Protein AF-G5SEX6-F1 (afdb_monomer_lite)

Structure (mmCIF, N/CA/C/O backbone):
data_AF-G5SEX6-F1
#
_entry.id   AF-G5SEX6-F1
#
loop_
_atom_site.group_PDB
_atom_site.id
_atom_site.type_symbol
_atom_site.label_atom_id
_atom_site.label_alt_id
_atom_site.label_comp_id
_atom_site.label_asym_id
_atom_site.label_entity_id
_atom_site.label_seq_id
_atom_site.pdbx_PDB_ins_code
_atom_site.Cartn_x
_atom_site.Cartn_y
_atom_site.Cartn_z
_atom_site.occupancy
_atom_site.B_iso_or_equiv
_atom_site.auth_seq_id
_atom_site.auth_comp_id
_atom_site.auth_asym_id
_atom_site.auth_atom_id
_atom_site.pdbx_PDB_model_num
ATOM 1 N N . GLY A 1 1 ? 17.301 5.492 19.923 1.00 91.06 1 GLY A N 1
ATOM 2 C CA . GLY A 1 1 ? 16.864 6.531 20.879 1.00 91.06 1 GLY A CA 1
ATOM 3 C C . GLY A 1 1 ? 15.416 6.920 20.646 1.00 91.06 1 GLY A C 1
ATOM 4 O O . GLY A 1 1 ? 14.625 6.846 21.577 1.00 91.06 1 GLY A O 1
ATOM 5 N N . ALA A 1 2 ? 15.060 7.299 19.414 1.00 97.81 2 ALA A N 1
ATOM 6 C CA . ALA A 1 2 ? 13.663 7.407 18.988 1.00 97.81 2 ALA A CA 1
ATOM 7 C C . ALA A 1 2 ? 12.936 6.041 19.069 1.00 97.81 2 ALA A C 1
ATOM 9 O O . ALA A 1 2 ? 13.610 5.009 18.977 1.00 97.81 2 ALA A O 1
ATOM 10 N N . PRO A 1 3 ? 11.601 6.012 19.257 1.00 97.50 3 PRO A N 1
ATOM 11 C CA . PRO A 1 3 ? 10.839 4.767 19.327 1.00 97.50 3 PRO A CA 1
ATOM 12 C C . PRO A 1 3 ? 10.738 4.105 17.945 1.00 97.50 3 PRO A C 1
ATOM 14 O O . PRO A 1 3 ? 10.117 4.656 17.040 1.00 97.50 3 PRO A O 1
ATOM 17 N N . GLY A 1 4 ? 11.326 2.917 17.794 1.00 97.94 4 GLY A N 1
ATOM 18 C CA . GLY A 1 4 ? 11.230 2.122 16.567 1.00 97.94 4 GLY A CA 1
ATOM 19 C C . GLY A 1 4 ? 9.937 1.305 16.499 1.00 97.94 4 GLY A C 1
ATOM 20 O O . GLY A 1 4 ? 9.547 0.681 17.489 1.00 97.94 4 GLY A O 1
ATOM 21 N N . GLY A 1 5 ? 9.285 1.312 15.334 1.00 98.19 5 GLY A N 1
ATOM 22 C CA . GLY A 1 5 ? 8.128 0.475 14.999 1.00 98.19 5 GLY A CA 1
ATOM 23 C C . GLY A 1 5 ? 8.468 -0.454 13.836 1.00 98.19 5 GLY A C 1
ATOM 24 O O . GLY A 1 5 ? 9.093 -1.490 14.041 1.00 98.19 5 GLY A O 1
ATOM 25 N N . LEU A 1 6 ? 8.090 -0.059 12.621 1.00 98.69 6 LEU A N 1
ATOM 26 C CA . LEU A 1 6 ? 8.587 -0.675 11.389 1.00 98.69 6 LEU A CA 1
ATOM 27 C C . LEU A 1 6 ? 9.716 0.175 10.799 1.00 98.69 6 LEU A C 1
ATOM 29 O O . LEU A 1 6 ? 9.710 1.396 10.963 1.00 98.69 6 LEU A O 1
ATOM 33 N N . ILE A 1 7 ? 10.667 -0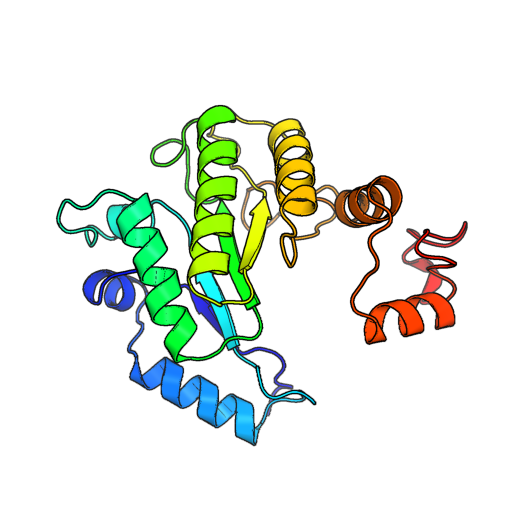.456 10.112 1.00 98.81 7 ILE A N 1
ATOM 34 C CA . ILE A 1 7 ? 11.722 0.236 9.361 1.00 98.81 7 ILE A CA 1
ATOM 35 C C . ILE A 1 7 ? 11.394 0.132 7.875 1.00 98.81 7 ILE A C 1
ATOM 37 O O . ILE A 1 7 ? 11.226 -0.967 7.344 1.00 98.81 7 ILE A O 1
ATOM 41 N N . PHE A 1 8 ? 11.262 1.291 7.236 1.00 98.88 8 PHE A N 1
ATOM 42 C CA . PHE A 1 8 ? 10.788 1.426 5.866 1.00 98.88 8 PHE A CA 1
ATOM 43 C C . PHE A 1 8 ? 11.932 1.540 4.855 1.00 98.88 8 PHE A C 1
ATOM 45 O O . PHE A 1 8 ? 12.944 2.177 5.156 1.00 98.88 8 PHE A O 1
ATOM 52 N N . GLN A 1 9 ? 11.731 1.005 3.646 1.00 98.81 9 GLN A N 1
ATOM 53 C CA . GLN A 1 9 ? 12.507 1.398 2.470 1.00 98.81 9 GLN A CA 1
ATOM 54 C C . GLN A 1 9 ? 11.748 1.188 1.143 1.00 98.81 9 GLN A C 1
ATOM 56 O O . GLN A 1 9 ? 11.112 0.155 0.940 1.00 98.81 9 GLN A O 1
ATOM 61 N N . SER A 1 10 ? 11.884 2.110 0.189 1.00 98.75 10 SER A N 1
ATOM 62 C CA . SER A 1 10 ? 11.498 1.867 -1.208 1.00 98.75 10 SER A CA 1
ATOM 63 C C . SER A 1 10 ? 12.525 0.960 -1.888 1.00 98.75 10 SER A C 1
ATOM 65 O O . SER A 1 10 ? 13.730 1.204 -1.800 1.00 98.75 10 SER A O 1
ATOM 67 N N . ILE A 1 11 ? 12.077 -0.080 -2.592 1.00 98.88 11 ILE A N 1
ATOM 68 C CA . ILE A 1 11 ? 12.975 -1.034 -3.265 1.00 98.88 11 ILE A CA 1
ATOM 69 C C . ILE A 1 11 ? 12.766 -1.045 -4.781 1.00 98.88 11 ILE A C 1
ATOM 71 O O . ILE A 1 11 ? 11.725 -0.638 -5.292 1.00 98.88 11 ILE A O 1
ATOM 75 N N . CYS A 1 12 ? 13.784 -1.501 -5.512 1.00 98.88 12 CYS A N 1
ATOM 76 C CA . CYS A 1 12 ? 13.747 -1.604 -6.966 1.00 98.88 12 CYS A CA 1
ATOM 77 C C . CYS A 1 12 ? 14.334 -2.941 -7.444 1.00 98.88 12 CYS A C 1
ATOM 79 O O . CYS A 1 12 ? 15.293 -3.463 -6.872 1.00 98.88 12 CYS A O 1
ATOM 81 N N . GLY A 1 13 ? 13.775 -3.489 -8.528 1.00 98.56 13 GLY A N 1
ATOM 82 C CA . GLY A 1 13 ? 14.025 -4.859 -8.977 1.00 98.56 13 GLY A CA 1
ATOM 83 C C . GLY A 1 13 ? 15.410 -5.092 -9.588 1.00 98.56 13 GLY A C 1
ATOM 84 O O . GLY A 1 13 ? 15.674 -6.171 -10.117 1.00 98.56 13 GLY A O 1
ATOM 85 N N . SER A 1 14 ? 16.314 -4.114 -9.574 1.00 98.81 14 SER A N 1
ATOM 86 C CA . SER A 1 14 ? 17.692 -4.258 -10.047 1.00 98.81 14 SER A CA 1
ATOM 87 C C . SER A 1 14 ? 18.671 -3.519 -9.144 1.00 98.81 14 SER A C 1
ATOM 89 O O . SER A 1 14 ? 18.333 -2.515 -8.527 1.00 98.81 14 SER A O 1
ATOM 91 N N . GLU A 1 15 ? 19.923 -3.980 -9.114 1.00 98.81 15 GLU A N 1
ATOM 92 C CA . GLU A 1 15 ? 20.983 -3.319 -8.344 1.00 98.81 15 GLU A CA 1
ATOM 93 C C . GLU A 1 15 ? 21.183 -1.861 -8.785 1.00 98.81 15 GLU A C 1
ATOM 95 O O . GLU A 1 15 ? 21.365 -0.981 -7.951 1.00 98.81 15 GLU A O 1
ATOM 100 N N . LYS A 1 16 ? 21.101 -1.580 -10.095 1.00 98.81 16 LYS A N 1
ATOM 101 C CA . LYS A 1 16 ? 21.155 -0.201 -10.599 1.00 98.81 16 LYS A CA 1
ATOM 102 C C . LYS A 1 16 ? 19.993 0.639 -10.051 1.00 98.81 16 LYS A C 1
ATOM 104 O O . LYS A 1 16 ? 20.220 1.782 -9.680 1.00 98.81 16 LYS A O 1
ATOM 109 N N . GLY A 1 17 ? 18.787 0.078 -9.974 1.00 98.75 17 GLY A N 1
ATOM 110 C CA . GLY A 1 17 ? 17.633 0.761 -9.394 1.00 98.75 17 GLY A CA 1
ATOM 111 C C . GLY A 1 17 ? 17.778 1.011 -7.891 1.00 98.75 17 GLY A C 1
ATOM 112 O O . GLY A 1 17 ? 17.459 2.096 -7.427 1.00 98.75 17 GLY A O 1
ATOM 113 N N . LEU A 1 18 ? 18.330 0.057 -7.134 1.00 98.75 18 LEU A N 1
ATOM 114 C CA . LEU A 1 18 ? 18.643 0.266 -5.714 1.00 98.75 18 LEU A CA 1
ATOM 115 C C . LEU A 1 18 ? 19.677 1.385 -5.520 1.00 98.75 18 LEU A C 1
ATOM 117 O O . LEU A 1 18 ? 19.508 2.224 -4.641 1.00 98.75 18 LEU A O 1
ATOM 121 N N . LYS A 1 19 ? 20.704 1.454 -6.378 1.00 98.62 19 LYS A N 1
ATOM 122 C CA . LYS A 1 19 ? 21.699 2.541 -6.354 1.00 98.62 19 LYS A CA 1
ATOM 123 C C . LYS A 1 19 ? 21.089 3.912 -6.636 1.00 98.62 19 LYS A C 1
ATOM 125 O O . LYS A 1 19 ? 21.519 4.876 -6.013 1.00 98.62 19 LYS A O 1
ATOM 130 N N . GLU A 1 20 ? 20.091 3.999 -7.516 1.00 98.44 20 GLU A N 1
ATOM 131 C CA . GLU A 1 20 ? 19.338 5.243 -7.749 1.00 98.44 20 GLU A CA 1
ATOM 132 C C . GLU A 1 20 ? 18.646 5.725 -6.465 1.00 98.44 20 GLU A C 1
ATOM 134 O O . GLU A 1 20 ? 18.643 6.914 -6.164 1.00 98.44 20 GLU A O 1
ATOM 139 N N . PHE A 1 21 ? 18.130 4.795 -5.657 1.00 98.12 21 PHE A N 1
ATOM 140 C CA . PHE A 1 21 ? 17.532 5.089 -4.349 1.00 98.12 21 PHE A CA 1
ATOM 141 C C . PHE A 1 21 ? 18.567 5.252 -3.221 1.00 98.12 21 PHE A C 1
ATOM 143 O O . PHE A 1 21 ? 18.195 5.487 -2.074 1.00 98.12 21 PHE A O 1
ATOM 150 N N . GLY A 1 22 ? 19.866 5.123 -3.516 1.00 98.50 22 GLY A N 1
ATOM 151 C CA . GLY A 1 22 ? 20.930 5.174 -2.512 1.00 98.50 22 GLY A CA 1
ATOM 152 C C . GLY A 1 22 ? 20.936 3.974 -1.560 1.00 98.50 22 GLY A C 1
ATOM 153 O O . GLY A 1 22 ? 21.344 4.115 -0.410 1.00 98.50 22 GLY A O 1
ATOM 154 N N . VAL A 1 23 ? 20.470 2.808 -2.020 1.00 98.69 23 VAL A N 1
ATOM 155 C CA . VAL A 1 23 ? 20.281 1.601 -1.204 1.00 98.69 23 VAL A CA 1
ATOM 156 C C . VAL A 1 23 ? 21.297 0.525 -1.554 1.00 98.69 23 VAL A C 1
ATOM 158 O O . VAL A 1 23 ? 21.447 0.127 -2.710 1.00 98.69 23 VAL A O 1
ATOM 161 N N . GLU A 1 24 ? 21.929 -0.024 -0.522 1.00 98.56 24 GLU A N 1
ATOM 162 C CA . GLU A 1 24 ? 22.700 -1.263 -0.595 1.00 98.56 24 GLU A CA 1
ATOM 163 C C . GLU A 1 24 ? 21.995 -2.362 0.207 1.00 98.56 24 GLU A C 1
ATOM 165 O O . GLU A 1 24 ? 21.361 -2.090 1.225 1.00 98.56 24 GLU A O 1
ATOM 170 N N . LEU A 1 25 ? 22.140 -3.627 -0.202 1.00 98.75 25 LEU A N 1
ATOM 171 C CA . LEU A 1 25 ? 21.533 -4.755 0.523 1.00 98.75 25 LEU A CA 1
ATOM 172 C C . LEU A 1 25 ? 22.016 -4.851 1.978 1.00 98.75 25 LEU A C 1
ATOM 174 O O . LEU A 1 25 ? 21.238 -5.210 2.859 1.00 98.75 25 LEU A O 1
ATOM 178 N N . ALA A 1 26 ? 23.263 -4.448 2.239 1.00 98.75 26 ALA A N 1
ATOM 179 C CA . ALA A 1 26 ? 23.823 -4.388 3.586 1.00 98.75 26 ALA A CA 1
ATOM 180 C C . ALA A 1 26 ? 23.045 -3.433 4.511 1.00 98.75 26 ALA A C 1
ATOM 182 O O . ALA A 1 26 ? 22.928 -3.710 5.701 1.00 98.75 26 ALA A O 1
ATOM 183 N N . MET A 1 27 ? 22.453 -2.357 3.974 1.00 98.81 27 MET A N 1
ATOM 184 C CA . MET A 1 27 ? 21.606 -1.447 4.756 1.00 98.81 27 MET A CA 1
ATOM 185 C C . MET A 1 27 ? 20.306 -2.130 5.195 1.00 98.81 27 MET A C 1
ATOM 187 O O . MET A 1 27 ? 19.793 -1.848 6.273 1.00 98.81 27 MET A O 1
ATOM 191 N N . LEU A 1 28 ? 19.769 -3.044 4.381 1.00 98.81 28 LEU A N 1
ATOM 192 C CA . LEU A 1 28 ? 18.569 -3.812 4.727 1.00 98.81 28 LEU A CA 1
ATOM 193 C C . LEU A 1 28 ? 18.881 -4.904 5.761 1.00 98.81 28 LEU A C 1
ATOM 195 O O . LEU A 1 28 ? 18.079 -5.152 6.663 1.00 98.81 28 LEU A O 1
ATOM 199 N N . ASP A 1 29 ? 20.062 -5.524 5.669 1.00 98.75 29 ASP A N 1
ATOM 200 C CA . ASP A 1 29 ? 20.563 -6.436 6.703 1.00 98.75 29 ASP A CA 1
ATOM 201 C C . ASP A 1 29 ? 20.751 -5.712 8.041 1.00 98.75 29 ASP A C 1
ATOM 203 O O . ASP A 1 29 ? 20.306 -6.206 9.082 1.00 98.75 29 ASP A O 1
ATOM 207 N N . GLU A 1 30 ? 21.352 -4.520 8.006 1.00 98.81 30 GLU A N 1
ATOM 208 C CA . GLU A 1 30 ? 21.498 -3.647 9.168 1.00 98.81 30 GLU A CA 1
ATOM 209 C C . GLU A 1 30 ? 20.134 -3.242 9.731 1.00 98.81 30 GLU A C 1
ATOM 211 O O . GLU A 1 30 ? 19.908 -3.387 10.929 1.00 98.81 30 GLU A O 1
ATOM 216 N N . ALA A 1 31 ? 19.191 -2.817 8.885 1.00 98.75 31 ALA A N 1
ATOM 217 C CA . ALA A 1 31 ? 17.840 -2.456 9.308 1.00 98.75 31 ALA A CA 1
ATOM 218 C C . ALA A 1 31 ? 17.147 -3.604 10.054 1.00 98.75 31 ALA A C 1
ATOM 220 O O . ALA A 1 31 ? 16.525 -3.377 11.091 1.00 98.75 31 ALA A O 1
ATOM 221 N N . ARG A 1 32 ? 17.291 -4.850 9.585 1.00 98.31 32 ARG A N 1
ATOM 222 C CA . ARG A 1 32 ? 16.745 -6.022 10.285 1.00 98.31 32 ARG A CA 1
ATOM 223 C C . ARG A 1 32 ? 17.409 -6.237 11.647 1.00 98.31 32 ARG A C 1
ATOM 225 O O . ARG A 1 32 ? 16.711 -6.524 12.617 1.00 98.31 32 ARG A O 1
ATOM 232 N N . ALA A 1 33 ? 18.731 -6.088 11.734 1.00 98.50 33 ALA A N 1
ATOM 233 C CA . ALA A 1 33 ? 19.465 -6.218 12.994 1.00 98.50 33 ALA A CA 1
ATOM 234 C C . ALA A 1 33 ? 19.071 -5.122 14.000 1.00 98.50 33 ALA A C 1
ATOM 236 O O . ALA A 1 33 ? 18.751 -5.422 15.149 1.00 98.50 33 ALA A O 1
ATOM 237 N N . VAL A 1 34 ? 19.001 -3.868 13.544 1.00 98.56 34 VAL A N 1
ATOM 238 C CA . VAL A 1 34 ? 18.521 -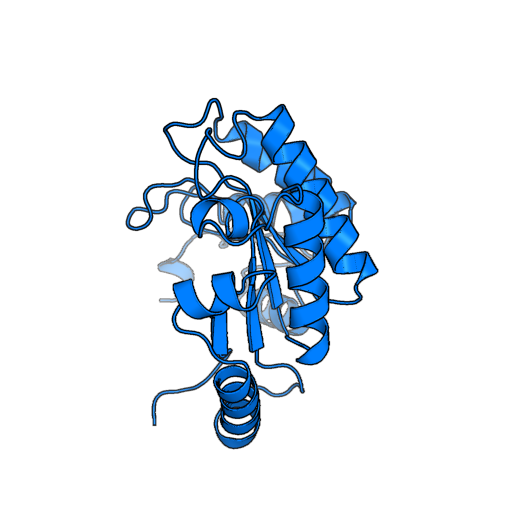2.719 14.327 1.00 98.56 34 VAL A CA 1
ATOM 239 C C . VAL A 1 34 ? 17.085 -2.947 14.787 1.00 98.56 34 VAL A C 1
ATOM 241 O O . VAL A 1 34 ? 16.763 -2.693 15.945 1.00 98.56 34 VAL A O 1
ATOM 244 N N . GLY A 1 35 ? 16.221 -3.458 13.910 1.00 98.31 35 GLY A N 1
ATOM 245 C CA . GLY A 1 35 ? 14.839 -3.766 14.248 1.00 98.31 35 GLY A CA 1
ATOM 246 C C . GLY A 1 35 ? 14.724 -4.800 15.367 1.00 98.31 35 GLY A C 1
ATOM 247 O O . GLY A 1 35 ? 13.979 -4.582 16.320 1.00 98.31 35 GLY A O 1
ATOM 248 N N . ALA A 1 36 ? 15.514 -5.873 15.300 1.00 97.75 36 ALA A N 1
ATOM 249 C CA . ALA A 1 36 ? 15.547 -6.909 16.329 1.00 97.75 36 ALA A CA 1
ATOM 250 C C . ALA A 1 36 ? 16.063 -6.399 17.688 1.00 97.75 36 ALA A C 1
ATOM 252 O O . ALA A 1 36 ? 15.606 -6.862 18.731 1.00 97.75 36 ALA A O 1
ATOM 253 N N . GLU A 1 37 ? 17.005 -5.453 17.693 1.00 98.06 37 GLU A N 1
ATOM 254 C CA . GLU A 1 37 ? 17.580 -4.913 18.930 1.00 98.06 37 GLU A CA 1
ATOM 255 C C . GLU A 1 37 ? 16.729 -3.792 19.548 1.00 98.06 37 GLU A C 1
ATOM 257 O O . GLU A 1 37 ? 16.611 -3.701 20.773 1.00 98.06 37 GLU A O 1
ATOM 262 N N . PHE A 1 38 ? 16.131 -2.928 18.721 1.00 98.25 38 PHE A N 1
ATOM 263 C CA . PHE A 1 38 ? 15.602 -1.641 19.180 1.00 98.25 38 PHE A CA 1
ATOM 264 C C . PHE A 1 38 ? 14.108 -1.410 18.929 1.00 98.25 38 PHE A C 1
ATOM 266 O O . PHE A 1 38 ? 13.547 -0.485 19.534 1.00 98.25 38 PHE A O 1
ATOM 273 N N . ASN A 1 39 ? 13.439 -2.180 18.062 1.00 98.44 39 ASN A N 1
ATOM 274 C CA . ASN A 1 39 ? 12.035 -1.903 17.749 1.00 98.44 39 ASN A CA 1
ATOM 275 C C . ASN A 1 39 ? 11.085 -2.437 18.822 1.00 98.44 39 ASN A C 1
ATOM 277 O O . ASN A 1 39 ? 11.283 -3.479 19.440 1.00 98.44 39 ASN A O 1
ATOM 281 N N . ARG A 1 40 ? 9.979 -1.717 19.014 1.00 98.19 40 ARG A N 1
ATOM 282 C CA . ARG A 1 40 ? 8.906 -2.068 19.951 1.00 98.19 40 ARG A CA 1
ATOM 283 C C . ARG A 1 40 ? 7.872 -2.961 19.268 1.00 98.19 40 ARG A C 1
ATOM 285 O O . ARG A 1 40 ? 6.692 -2.618 19.219 1.00 98.19 40 ARG A O 1
ATOM 292 N N . ILE A 1 41 ? 8.323 -4.083 18.718 1.00 97.94 41 ILE A N 1
ATOM 293 C CA . ILE A 1 41 ? 7.485 -5.058 18.016 1.00 97.94 41 ILE A CA 1
ATOM 294 C C . ILE A 1 41 ? 7.445 -6.349 18.833 1.00 97.94 41 ILE A C 1
ATOM 296 O O . ILE A 1 41 ? 8.464 -6.808 19.334 1.00 97.94 41 ILE A O 1
ATOM 300 N N . ALA A 1 42 ? 6.245 -6.902 19.015 1.00 97.31 42 ALA A N 1
ATOM 301 C CA . ALA A 1 42 ? 6.057 -8.157 19.745 1.00 97.31 42 ALA A CA 1
ATOM 302 C C . ALA A 1 42 ? 6.193 -9.401 18.849 1.00 97.31 42 ALA A C 1
ATOM 304 O O . ALA A 1 42 ? 6.415 -10.490 19.365 1.00 97.31 42 ALA A O 1
ATOM 305 N N . GLY A 1 43 ? 5.995 -9.242 17.536 1.00 95.94 43 GLY A N 1
ATOM 306 C CA . GLY A 1 43 ? 6.204 -10.292 16.539 1.00 95.94 43 GLY A CA 1
ATOM 307 C C . GLY A 1 43 ? 7.611 -10.268 15.938 1.00 95.94 43 GLY A C 1
ATOM 308 O O . GLY A 1 43 ? 8.451 -9.460 16.316 1.00 95.94 43 GLY A O 1
ATOM 309 N N . GLU A 1 44 ? 7.842 -11.133 14.955 1.00 97.06 44 GLU A N 1
ATOM 310 C CA . GLU A 1 44 ? 9.171 -11.335 14.356 1.00 97.06 44 GLU A CA 1
ATOM 311 C C . GLU A 1 44 ? 9.461 -10.393 13.172 1.00 97.06 44 GLU A C 1
ATOM 313 O O . GLU A 1 44 ? 10.614 -10.132 12.834 1.00 97.06 44 GLU A O 1
ATOM 318 N N . ASN A 1 45 ? 8.420 -9.865 12.521 1.00 98.50 45 ASN A N 1
ATOM 319 C CA . ASN A 1 45 ? 8.555 -9.085 11.292 1.00 98.50 45 ASN A CA 1
ATOM 320 C C . ASN A 1 45 ? 8.491 -7.580 11.598 1.00 98.50 45 ASN A C 1
ATOM 322 O O . ASN A 1 45 ? 7.507 -7.100 12.160 1.00 98.50 45 ASN A O 1
ATOM 326 N N . CYS A 1 46 ? 9.518 -6.820 11.206 1.00 98.19 46 CYS A N 1
ATOM 327 C CA . CYS A 1 46 ? 9.615 -5.384 11.518 1.00 98.19 46 CYS A CA 1
ATOM 328 C C . CYS A 1 46 ? 10.028 -4.491 10.336 1.00 98.19 46 CYS A C 1
ATOM 330 O O . CYS A 1 46 ? 10.230 -3.291 10.514 1.00 98.19 46 CYS A O 1
ATOM 332 N N . LEU A 1 47 ? 10.147 -5.052 9.133 1.00 98.88 47 LEU A N 1
ATOM 333 C CA . LEU A 1 47 ? 10.458 -4.291 7.923 1.00 98.88 47 LEU A CA 1
ATOM 334 C C . LEU A 1 47 ? 9.190 -3.972 7.131 1.00 98.88 47 LEU A C 1
ATOM 336 O O . LEU A 1 47 ? 8.216 -4.729 7.167 1.00 98.88 47 LEU A O 1
ATOM 340 N N . TYR A 1 48 ? 9.230 -2.861 6.406 1.00 98.88 48 TYR A N 1
ATOM 341 C CA . TYR A 1 48 ? 8.184 -2.412 5.499 1.00 98.88 48 TYR A CA 1
ATOM 342 C C . TYR A 1 48 ? 8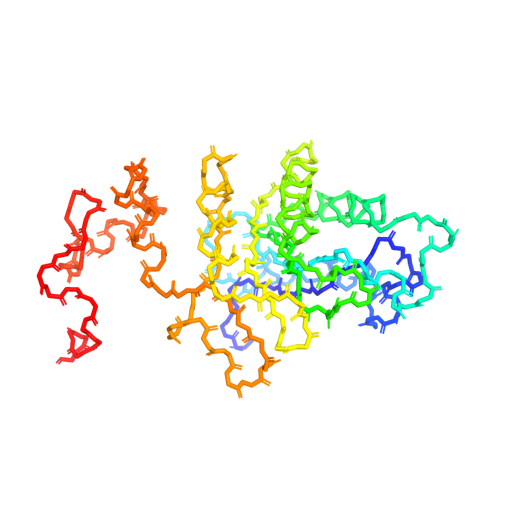.824 -1.967 4.179 1.00 98.88 48 TYR A C 1
ATOM 344 O O . TYR A 1 48 ? 9.710 -1.116 4.184 1.00 98.88 48 TYR A O 1
ATOM 352 N N . PHE A 1 49 ? 8.388 -2.537 3.054 1.00 98.94 49 PHE A N 1
ATOM 353 C CA . PHE A 1 49 ? 8.833 -2.097 1.733 1.00 98.94 49 PHE A CA 1
ATOM 354 C C . PHE A 1 49 ? 7.709 -1.523 0.881 1.00 98.94 49 PHE A C 1
ATOM 356 O O . PHE A 1 49 ? 6.590 -2.035 0.882 1.00 98.94 49 PHE A O 1
ATOM 363 N N . GLU A 1 50 ? 8.051 -0.519 0.081 1.00 98.88 50 GLU A N 1
ATOM 364 C CA . GLU A 1 50 ? 7.204 -0.054 -1.015 1.00 98.88 50 GLU A CA 1
ATOM 365 C C . GLU A 1 50 ? 7.832 -0.300 -2.375 1.00 98.88 50 GLU A C 1
ATOM 367 O O . GLU A 1 50 ? 9.054 -0.300 -2.553 1.00 98.88 50 GLU A O 1
ATOM 372 N N . THR A 1 51 ? 6.940 -0.555 -3.321 1.00 98.88 51 THR A N 1
ATOM 373 C CA . THR A 1 51 ? 7.212 -1.037 -4.673 1.00 98.88 51 THR A CA 1
ATOM 374 C C . THR A 1 51 ? 6.261 -0.347 -5.652 1.00 98.88 51 THR A C 1
ATOM 376 O O . THR A 1 51 ? 5.430 0.464 -5.241 1.00 98.88 51 THR A O 1
ATOM 379 N N . GLY A 1 52 ? 6.377 -0.619 -6.947 1.00 98.50 52 GLY A N 1
ATOM 380 C CA . GLY A 1 52 ? 5.490 -0.022 -7.934 1.00 98.50 52 GLY A CA 1
ATOM 381 C C . GLY A 1 52 ? 6.027 -0.168 -9.347 1.00 98.50 52 GLY A C 1
ATOM 382 O O . GLY A 1 52 ? 7.198 0.133 -9.635 1.00 98.50 52 GLY A O 1
ATOM 383 N N . GLN A 1 53 ? 5.140 -0.587 -10.250 1.00 98.81 53 GLN A N 1
ATOM 384 C CA . GLN A 1 53 ? 5.434 -0.654 -11.676 1.00 98.81 53 GLN A CA 1
ATOM 385 C C . GLN A 1 53 ? 5.886 0.719 -12.206 1.00 98.81 53 GLN A C 1
ATOM 387 O O . GLN A 1 53 ? 5.296 1.752 -11.905 1.00 98.81 53 GLN A O 1
ATOM 392 N N . GLY A 1 54 ? 6.953 0.723 -13.010 1.00 98.31 54 GLY A N 1
ATOM 393 C CA . GLY A 1 54 ? 7.536 1.934 -13.604 1.00 98.31 54 GLY A CA 1
ATOM 394 C C . GLY A 1 54 ? 8.802 2.435 -12.904 1.00 98.31 54 GLY A C 1
ATOM 395 O O . GLY A 1 54 ? 9.662 3.015 -13.564 1.00 98.31 54 GLY A O 1
ATOM 396 N N . SER A 1 55 ? 9.008 2.109 -11.623 1.00 98.31 55 SER A N 1
ATOM 397 C CA . SER A 1 55 ? 10.177 2.546 -10.833 1.00 98.31 55 SER A CA 1
ATOM 398 C C . SER A 1 55 ? 11.525 2.223 -11.500 1.00 98.31 55 SER A C 1
ATOM 400 O O . SER A 1 55 ? 12.370 3.098 -11.699 1.00 98.31 55 SER A O 1
ATOM 402 N N . ALA A 1 56 ? 11.719 0.975 -11.934 1.00 98.62 56 ALA A N 1
ATOM 403 C CA . ALA A 1 56 ? 12.941 0.560 -12.620 1.00 98.62 56 ALA A CA 1
ATOM 404 C C . ALA A 1 56 ? 13.123 1.230 -13.991 1.00 98.62 56 ALA A C 1
ATOM 406 O O . ALA A 1 56 ? 14.258 1.469 -14.402 1.00 98.62 56 ALA A O 1
ATOM 407 N N . LEU A 1 57 ? 12.034 1.519 -14.709 1.00 98.56 57 LEU A N 1
ATOM 408 C CA . LEU A 1 57 ? 12.098 2.230 -15.987 1.00 98.56 57 LEU A CA 1
ATOM 409 C C . LEU A 1 57 ? 12.494 3.696 -15.764 1.00 98.56 57 LEU A C 1
ATOM 411 O O . LEU A 1 57 ? 13.392 4.180 -16.449 1.00 98.56 57 LEU A O 1
ATOM 415 N N . SER A 1 58 ? 11.912 4.349 -14.753 1.00 98.31 58 SER A N 1
ATOM 416 C CA . SER A 1 58 ? 12.259 5.712 -14.332 1.00 98.31 58 SER A CA 1
ATOM 417 C C . SER A 1 58 ? 13.747 5.854 -14.002 1.00 98.31 58 SER A C 1
ATOM 419 O O . SER A 1 58 ? 14.388 6.813 -14.418 1.00 98.31 58 SER A O 1
ATOM 421 N N . ALA A 1 59 ? 14.329 4.866 -13.317 1.00 98.06 59 ALA A N 1
ATOM 422 C CA . ALA A 1 59 ? 15.757 4.830 -12.983 1.00 98.06 59 ALA A CA 1
ATOM 423 C C . ALA A 1 59 ? 16.673 4.432 -14.168 1.00 98.06 59 ALA A C 1
ATOM 425 O O . ALA A 1 59 ? 17.884 4.238 -14.008 1.00 98.06 59 ALA A O 1
ATOM 426 N N . GLY A 1 60 ? 16.118 4.198 -15.365 1.00 98.50 60 GLY A N 1
ATOM 427 C CA . GLY A 1 60 ? 16.854 3.639 -16.504 1.00 98.50 60 GLY A CA 1
ATOM 428 C C . GLY A 1 60 ? 17.512 2.292 -16.177 1.00 98.50 60 GLY A C 1
ATOM 429 O O . GLY A 1 60 ? 18.623 2.003 -16.636 1.00 98.50 60 GLY A O 1
ATOM 430 N N . ALA A 1 61 ? 16.876 1.502 -15.315 1.00 98.69 61 ALA A N 1
ATOM 431 C CA . ALA A 1 61 ? 17.421 0.326 -14.646 1.00 98.69 61 ALA A CA 1
ATOM 432 C C . ALA A 1 61 ? 16.586 -0.947 -14.885 1.00 98.69 61 ALA A C 1
ATOM 434 O O . ALA A 1 61 ? 16.760 -1.943 -14.178 1.00 98.69 61 ALA A O 1
ATOM 435 N N . ASN A 1 62 ? 15.696 -0.933 -15.880 1.00 98.69 62 ASN A N 1
ATOM 436 C CA . ASN A 1 62 ? 14.887 -2.079 -16.304 1.00 98.69 62 ASN A CA 1
ATOM 437 C C . ASN A 1 62 ? 15.594 -2.984 -17.330 1.00 98.69 62 ASN A C 1
ATOM 439 O O . ASN A 1 62 ? 15.146 -4.098 -17.568 1.00 98.69 62 ASN A O 1
ATOM 443 N N . PHE A 1 63 ? 16.689 -2.523 -17.948 1.00 98.50 63 PHE A N 1
ATOM 444 C CA . PHE A 1 63 ? 17.506 -3.303 -18.896 1.00 98.50 63 PHE A CA 1
ATOM 445 C C . PHE A 1 63 ? 16.708 -3.929 -20.057 1.00 98.50 63 PHE A C 1
ATOM 447 O O . PHE A 1 63 ? 17.027 -5.017 -20.530 1.00 98.50 63 PHE A O 1
ATOM 454 N N . GLY A 1 64 ? 15.665 -3.234 -20.521 1.00 98.56 64 GLY A N 1
ATOM 455 C CA . GLY A 1 64 ? 14.793 -3.696 -21.605 1.00 98.56 64 GLY A CA 1
ATOM 456 C C . GLY A 1 64 ? 13.684 -4.662 -21.177 1.00 98.56 64 GLY A C 1
ATOM 457 O O . GLY A 1 64 ? 12.876 -5.037 -22.022 1.00 98.56 64 GLY A O 1
ATOM 458 N N . ALA A 1 65 ? 13.608 -5.040 -19.897 1.00 98.81 65 ALA A N 1
ATOM 459 C CA . ALA A 1 65 ? 12.469 -5.776 -19.357 1.00 98.81 65 ALA A CA 1
ATOM 460 C C . ALA A 1 65 ? 11.242 -4.864 -19.192 1.00 98.81 65 ALA A C 1
ATOM 462 O O . ALA A 1 65 ? 11.368 -3.648 -18.995 1.00 98.81 65 ALA A O 1
ATOM 463 N N . ASP A 1 66 ? 10.058 -5.469 -19.257 1.00 98.81 66 ASP A N 1
ATOM 464 C CA . ASP A 1 66 ? 8.793 -4.803 -18.968 1.00 98.81 66 ASP A CA 1
ATOM 465 C C . ASP A 1 66 ? 8.629 -4.518 -17.462 1.00 98.81 66 ASP A C 1
ATOM 467 O O . ASP A 1 66 ? 9.297 -5.115 -16.609 1.00 98.81 66 ASP A O 1
ATOM 471 N N . GLN A 1 67 ? 7.733 -3.586 -17.130 1.00 98.81 67 GLN A N 1
ATOM 472 C CA . GLN A 1 67 ? 7.541 -3.130 -15.753 1.00 98.81 67 GLN A CA 1
ATOM 473 C C . GLN A 1 67 ? 6.960 -4.199 -14.818 1.00 98.81 67 GLN A C 1
ATOM 475 O O . GLN A 1 67 ? 7.286 -4.176 -13.635 1.00 98.81 67 GLN A O 1
ATOM 480 N N . VAL A 1 68 ? 6.175 -5.155 -15.328 1.00 98.88 68 VAL A N 1
ATOM 481 C CA . VAL A 1 68 ? 5.564 -6.227 -14.523 1.00 98.88 68 VAL A CA 1
ATOM 482 C C . VAL A 1 68 ? 6.641 -7.226 -14.099 1.00 98.88 68 VAL A C 1
ATOM 484 O O . VAL A 1 68 ? 6.737 -7.587 -12.927 1.00 98.88 68 VAL A O 1
ATOM 487 N N . THR A 1 69 ? 7.530 -7.607 -15.022 1.00 98.94 69 THR A N 1
ATOM 488 C CA . THR A 1 69 ? 8.701 -8.442 -14.708 1.00 98.94 69 THR A CA 1
ATOM 489 C C . THR A 1 69 ? 9.614 -7.766 -13.683 1.00 98.94 69 THR A C 1
ATOM 491 O O . THR A 1 69 ? 10.102 -8.417 -12.755 1.00 98.94 69 THR A O 1
ATOM 494 N N . MET A 1 70 ? 9.862 -6.461 -13.834 1.00 98.88 70 MET A N 1
ATOM 495 C CA . MET A 1 70 ? 10.683 -5.709 -12.879 1.00 98.88 70 MET A CA 1
ATOM 496 C C . MET A 1 70 ? 10.032 -5.610 -11.501 1.00 98.88 70 MET A C 1
ATOM 498 O O . MET A 1 70 ? 10.732 -5.719 -10.495 1.00 98.88 70 MET A O 1
ATOM 502 N N . GLU A 1 71 ? 8.713 -5.473 -11.453 1.00 98.94 71 GLU A N 1
ATOM 503 C CA . GLU A 1 71 ? 7.957 -5.414 -10.210 1.00 98.94 71 GLU A CA 1
ATOM 504 C C . GLU A 1 71 ? 7.924 -6.772 -9.491 1.00 98.94 71 GLU A C 1
ATOM 506 O O . GLU A 1 71 ? 8.203 -6.851 -8.298 1.00 98.94 71 GLU A O 1
ATOM 511 N N . ALA A 1 72 ? 7.764 -7.884 -10.213 1.00 98.94 72 ALA A N 1
ATOM 512 C CA . ALA A 1 72 ? 7.891 -9.220 -9.623 1.00 98.94 72 ALA A CA 1
ATOM 513 C C . ALA A 1 72 ? 9.267 -9.454 -8.960 1.00 98.94 72 ALA A C 1
ATOM 515 O O . ALA A 1 72 ? 9.379 -10.142 -7.941 1.00 98.94 72 ALA A O 1
ATOM 516 N N . ARG A 1 73 ? 10.336 -8.857 -9.508 1.00 98.94 73 ARG A N 1
ATOM 517 C CA . ARG A 1 73 ? 11.683 -8.925 -8.916 1.00 98.94 73 ARG A CA 1
ATOM 518 C C . ARG A 1 73 ? 11.775 -8.168 -7.589 1.00 98.94 73 ARG A C 1
ATOM 520 O O . ARG A 1 73 ? 12.524 -8.621 -6.722 1.00 98.94 73 ARG A O 1
ATOM 527 N N . ASN A 1 74 ? 11.006 -7.089 -7.398 1.00 98.94 74 ASN A N 1
ATOM 528 C CA . ASN A 1 74 ? 10.888 -6.430 -6.093 1.00 98.94 74 ASN A CA 1
ATOM 529 C C . ASN A 1 74 ? 10.377 -7.404 -5.034 1.00 98.94 74 ASN A C 1
ATOM 531 O O . ASN A 1 74 ? 10.927 -7.472 -3.939 1.00 98.94 74 ASN A O 1
ATOM 535 N N . TYR A 1 75 ? 9.379 -8.218 -5.369 1.00 98.94 75 TYR A N 1
ATOM 536 C CA . TYR A 1 75 ? 8.798 -9.164 -4.417 1.00 98.94 75 TYR A CA 1
ATOM 537 C C . TYR A 1 75 ? 9.750 -10.309 -4.080 1.00 98.94 75 TYR A C 1
ATOM 539 O O . TYR A 1 75 ? 9.831 -10.717 -2.922 1.00 98.94 75 TYR A O 1
ATOM 547 N N . GLY A 1 76 ? 10.535 -10.776 -5.056 1.00 98.88 76 GLY A N 1
ATOM 548 C CA . GLY A 1 76 ? 11.626 -11.722 -4.810 1.00 98.88 76 GLY A CA 1
ATOM 549 C C . GLY A 1 76 ? 12.688 -11.165 -3.854 1.00 98.88 76 GLY A C 1
ATOM 550 O O . GLY A 1 76 ? 13.127 -11.874 -2.949 1.00 98.88 76 GLY A O 1
ATOM 551 N N . LEU A 1 77 ? 13.059 -9.888 -4.012 1.00 98.88 77 LEU A N 1
ATOM 552 C CA . LEU A 1 77 ? 13.957 -9.190 -3.089 1.00 98.88 77 LEU A CA 1
ATOM 553 C C . LEU A 1 77 ? 13.330 -9.053 -1.695 1.00 98.88 77 LEU A C 1
ATOM 555 O O . LEU A 1 77 ? 13.939 -9.459 -0.709 1.00 98.88 77 LEU A O 1
ATOM 559 N N . ALA A 1 78 ? 12.102 -8.542 -1.608 1.00 98.94 78 ALA A N 1
ATOM 560 C CA . ALA A 1 78 ? 11.389 -8.365 -0.347 1.00 98.94 78 ALA A CA 1
ATOM 561 C C . ALA A 1 78 ? 11.263 -9.686 0.423 1.00 98.94 78 ALA A C 1
ATOM 563 O O . ALA A 1 78 ? 11.512 -9.729 1.626 1.00 98.94 78 ALA A O 1
ATOM 564 N N . ARG A 1 79 ? 10.955 -10.792 -0.271 1.00 98.81 79 ARG A N 1
ATOM 565 C CA . ARG A 1 79 ? 10.795 -12.116 0.342 1.00 98.81 79 ARG A CA 1
ATOM 566 C C . ARG A 1 79 ? 12.025 -12.572 1.124 1.00 98.81 79 ARG A C 1
ATOM 568 O O . ARG A 1 79 ? 11.859 -13.282 2.117 1.00 98.81 79 ARG A O 1
ATOM 575 N N . HIS A 1 80 ? 13.228 -12.172 0.713 1.00 98.81 80 HIS A N 1
ATOM 576 C CA . HIS A 1 80 ? 14.472 -12.503 1.412 1.00 98.81 80 HIS A CA 1
ATOM 577 C C . HIS A 1 80 ? 14.516 -11.960 2.850 1.00 98.81 80 HIS A C 1
ATOM 579 O O . HIS A 1 80 ? 15.095 -12.588 3.737 1.00 98.81 80 HIS A O 1
ATOM 585 N N . TYR A 1 81 ? 13.888 -10.809 3.084 1.00 98.81 81 TYR A N 1
ATOM 586 C CA . TYR A 1 81 ? 13.952 -10.085 4.351 1.00 98.81 81 TYR A CA 1
ATOM 587 C C . TYR A 1 81 ? 12.759 -10.340 5.279 1.00 98.81 81 TYR A C 1
ATOM 589 O O . TYR A 1 81 ? 12.763 -9.836 6.397 1.00 98.81 81 TYR A O 1
ATOM 597 N N . ASP A 1 82 ? 11.774 -11.129 4.834 1.00 98.62 82 ASP A N 1
ATOM 598 C CA . ASP A 1 82 ? 10.561 -11.482 5.589 1.00 98.62 82 ASP A CA 1
ATOM 599 C C . ASP A 1 82 ? 9.863 -10.259 6.242 1.00 98.62 82 ASP A C 1
ATOM 601 O O . ASP A 1 82 ? 9.721 -10.184 7.466 1.00 98.62 82 ASP A O 1
ATOM 605 N N . PRO A 1 83 ? 9.485 -9.237 5.446 1.00 98.81 83 PRO A N 1
ATOM 606 C CA . PRO A 1 83 ? 8.912 -7.996 5.958 1.00 98.81 83 PRO A CA 1
ATOM 607 C C . PRO A 1 83 ? 7.504 -8.207 6.519 1.00 98.81 83 PRO A C 1
ATOM 609 O O . PRO A 1 83 ? 6.765 -9.095 6.093 1.00 98.81 83 PRO A O 1
ATOM 612 N N . PHE A 1 84 ? 7.102 -7.326 7.436 1.00 98.81 84 PHE A N 1
ATOM 613 C CA . PHE A 1 84 ? 5.734 -7.307 7.953 1.00 98.81 84 PHE A CA 1
ATOM 614 C C . PHE A 1 84 ? 4.749 -6.822 6.886 1.00 98.81 84 PHE A C 1
ATOM 616 O O . PHE A 1 84 ? 3.630 -7.331 6.792 1.00 98.81 84 PHE A O 1
ATOM 623 N N . LEU A 1 85 ? 5.178 -5.857 6.066 1.00 98.81 85 LEU A N 1
ATOM 624 C CA . LEU A 1 85 ? 4.361 -5.209 5.046 1.00 98.81 85 LEU A CA 1
ATOM 625 C C . LEU A 1 85 ? 5.149 -5.014 3.754 1.00 98.81 85 LEU A C 1
ATOM 627 O O . LEU A 1 85 ? 6.310 -4.601 3.773 1.00 98.81 85 LEU A O 1
ATOM 631 N N . VAL A 1 86 ? 4.487 -5.276 2.633 1.00 98.94 86 VAL A N 1
ATOM 632 C CA . VAL A 1 86 ? 4.900 -4.801 1.314 1.00 98.94 86 VAL A CA 1
ATOM 633 C C . VAL A 1 86 ? 3.666 -4.304 0.587 1.00 98.94 86 VAL A C 1
ATOM 635 O O . VAL A 1 86 ? 2.684 -5.038 0.520 1.00 98.94 86 VAL A O 1
ATOM 638 N N . ASN A 1 87 ? 3.701 -3.108 0.009 1.00 98.88 87 ASN A N 1
ATOM 639 C CA . ASN A 1 87 ? 2.676 -2.691 -0.944 1.00 98.88 87 ASN A CA 1
ATOM 640 C C . ASN A 1 87 ? 3.290 -2.156 -2.226 1.00 98.88 87 ASN A C 1
ATOM 642 O O . ASN A 1 87 ? 4.351 -1.529 -2.234 1.00 98.88 87 ASN A O 1
ATOM 646 N N . THR A 1 88 ? 2.574 -2.403 -3.316 1.00 98.88 88 THR A N 1
ATOM 647 C CA . THR A 1 88 ? 2.692 -1.563 -4.504 1.00 98.88 88 THR A CA 1
ATOM 648 C C . THR A 1 88 ? 2.034 -0.215 -4.207 1.00 98.88 88 THR A C 1
ATOM 650 O O . THR A 1 88 ? 1.056 -0.155 -3.448 1.00 98.88 88 THR A O 1
ATOM 653 N N . VAL A 1 89 ? 2.575 0.856 -4.776 1.00 98.44 89 VAL A N 1
ATOM 654 C CA . VAL A 1 89 ? 1.964 2.189 -4.791 1.00 98.44 89 VAL A CA 1
ATOM 655 C C . VAL A 1 89 ? 1.428 2.433 -6.201 1.00 98.44 89 VAL A C 1
ATOM 657 O O . VAL A 1 89 ? 2.074 3.055 -7.051 1.00 98.44 89 VAL A O 1
ATOM 660 N N . VAL A 1 90 ? 0.288 1.805 -6.509 1.00 94.81 90 VAL A N 1
ATOM 661 C CA . VAL A 1 90 ? -0.187 1.693 -7.893 1.00 94.81 90 VAL A CA 1
ATOM 662 C C . VAL A 1 90 ? -0.755 3.024 -8.362 1.00 94.81 90 VAL A C 1
ATOM 664 O O . VAL A 1 90 ? -1.660 3.553 -7.741 1.00 94.81 90 VAL A O 1
ATOM 667 N N . GLY A 1 91 ? -0.234 3.563 -9.467 1.00 96.06 91 GLY A N 1
ATOM 668 C CA . GLY A 1 91 ? -0.678 4.856 -10.007 1.00 96.06 91 GLY A CA 1
ATOM 669 C C . GLY A 1 91 ? -0.001 6.086 -9.385 1.00 96.06 91 GLY A C 1
ATOM 670 O O . GLY A 1 91 ? -0.343 7.207 -9.757 1.00 96.06 91 GLY A O 1
ATOM 671 N N . PHE A 1 92 ? 0.987 5.900 -8.500 1.00 97.00 92 PHE A N 1
ATOM 672 C CA . PHE A 1 92 ? 1.667 7.000 -7.803 1.00 97.00 92 PHE A CA 1
ATOM 673 C C . PHE A 1 92 ? 2.580 7.853 -8.688 1.00 97.00 92 PHE A C 1
ATOM 675 O O . PHE A 1 92 ? 2.749 9.041 -8.431 1.00 97.00 92 PHE A O 1
ATOM 682 N N . ILE A 1 93 ? 3.204 7.261 -9.714 1.00 94.25 93 ILE A N 1
ATOM 683 C CA . ILE A 1 93 ? 4.226 7.974 -10.492 1.00 94.25 93 ILE A CA 1
ATOM 684 C C . ILE A 1 93 ? 3.577 8.889 -11.539 1.00 94.25 93 ILE A C 1
ATOM 686 O O . ILE A 1 93 ? 3.789 10.097 -11.503 1.00 94.25 93 ILE A O 1
ATOM 690 N N . GLY A 1 94 ? 2.761 8.334 -12.440 1.00 95.06 94 GLY A N 1
ATOM 691 C CA . GLY A 1 94 ? 2.145 9.126 -13.503 1.00 95.06 94 GLY A CA 1
ATOM 692 C C . GLY A 1 94 ? 1.651 8.324 -14.716 1.00 95.06 94 GLY A C 1
ATOM 693 O O . GLY A 1 94 ? 1.886 7.109 -14.818 1.00 95.06 94 GLY A O 1
ATOM 694 N N . PRO A 1 95 ? 0.963 9.004 -15.653 1.00 97.00 95 PRO A N 1
ATOM 695 C CA . PRO A 1 95 ? 0.354 8.419 -16.846 1.00 97.00 95 PRO A CA 1
ATOM 696 C C . PRO A 1 95 ? 1.349 7.819 -17.842 1.00 97.00 95 PRO A C 1
ATOM 698 O O . PRO A 1 95 ? 0.961 7.034 -18.707 1.00 97.00 95 PRO A O 1
ATOM 701 N N . GLU A 1 96 ? 2.622 8.191 -17.756 1.00 97.75 96 GLU A N 1
ATOM 702 C CA . GLU A 1 96 ? 3.693 7.663 -18.593 1.00 97.75 96 GLU A CA 1
ATOM 703 C C . GLU A 1 96 ? 4.009 6.187 -18.299 1.00 97.75 96 GLU A C 1
ATOM 705 O O . GLU A 1 96 ? 4.564 5.508 -19.164 1.00 97.75 96 GLU A O 1
ATOM 710 N N . TYR A 1 97 ? 3.611 5.680 -17.125 1.00 98.31 97 TYR A N 1
ATOM 711 C CA . TYR A 1 97 ? 3.751 4.270 -16.738 1.00 98.31 97 TYR A CA 1
ATOM 712 C C . TYR A 1 97 ? 2.404 3.541 -16.693 1.00 98.31 97 TYR A C 1
ATOM 714 O O . TYR A 1 97 ? 2.302 2.397 -17.137 1.00 98.31 97 TYR A O 1
ATOM 722 N N . LEU A 1 98 ? 1.369 4.198 -16.160 1.00 98.56 98 LEU A N 1
ATOM 723 C CA . LEU A 1 98 ? 0.002 3.682 -16.079 1.00 98.56 98 LEU A CA 1
ATOM 724 C C . LEU A 1 98 ? -0.975 4.824 -16.378 1.00 98.56 98 LEU A C 1
ATOM 726 O O . LEU A 1 98 ? -1.242 5.666 -15.530 1.00 98.56 98 LEU A O 1
ATOM 730 N N . TYR A 1 99 ? -1.496 4.854 -17.602 1.00 98.69 99 TYR A N 1
ATOM 731 C CA . TYR A 1 99 ? -2.185 6.017 -18.163 1.00 98.69 99 TYR A CA 1
ATOM 732 C C . TYR A 1 99 ? -3.554 6.315 -17.540 1.00 98.69 99 TYR A C 1
ATOM 734 O O . TYR A 1 99 ? -3.892 7.482 -17.353 1.00 98.69 99 TYR A O 1
ATOM 742 N N . ASN A 1 100 ? -4.355 5.277 -17.278 1.00 98.69 100 ASN A N 1
ATOM 743 C CA . ASN A 1 100 ? -5.766 5.425 -16.913 1.00 98.69 100 ASN A CA 1
ATOM 744 C C . ASN A 1 100 ? -6.302 4.306 -16.018 1.00 98.69 100 ASN A C 1
ATOM 746 O O . ASN A 1 100 ? -5.600 3.326 -15.749 1.00 98.69 100 ASN A O 1
ATOM 750 N N . ASP A 1 101 ? -7.583 4.408 -15.648 1.00 98.50 101 ASP A N 1
ATOM 751 C CA . ASP A 1 101 ? -8.317 3.460 -14.804 1.00 98.50 101 ASP A CA 1
ATOM 752 C C . ASP A 1 101 ? -8.044 1.996 -15.147 1.00 98.50 101 ASP A C 1
ATOM 754 O O . ASP A 1 101 ? -7.728 1.171 -14.289 1.00 98.50 101 ASP A O 1
ATOM 758 N N . ARG A 1 102 ? -8.148 1.657 -16.437 1.00 98.81 102 ARG A N 1
ATOM 759 C CA . ARG A 1 102 ? -7.995 0.279 -16.911 1.00 98.81 102 ARG A CA 1
ATOM 760 C C . ARG A 1 102 ? -6.604 -0.258 -16.593 1.00 98.81 102 ARG A C 1
ATOM 762 O O . ARG A 1 102 ? -6.478 -1.422 -16.220 1.00 98.81 102 ARG A O 1
ATOM 769 N N . GLN A 1 103 ? -5.578 0.563 -16.798 1.00 98.88 103 GLN A N 1
ATOM 770 C CA . GLN A 1 103 ? -4.189 0.171 -16.585 1.00 98.88 103 GLN A CA 1
ATOM 771 C C . GLN A 1 103 ? -3.870 0.089 -15.092 1.00 98.88 103 GLN A C 1
ATOM 773 O O . GLN A 1 103 ? -3.284 -0.901 -14.666 1.00 98.88 103 GLN A O 1
ATOM 778 N N . ILE A 1 104 ? -4.330 1.059 -14.299 1.00 98.88 104 ILE A N 1
ATOM 779 C CA . ILE A 1 104 ? -4.105 1.097 -12.848 1.00 98.88 104 ILE A CA 1
ATOM 780 C C . ILE A 1 104 ? -4.800 -0.083 -12.154 1.00 98.88 104 ILE A C 1
ATOM 782 O O . ILE A 1 104 ? -4.156 -0.802 -11.392 1.00 98.88 104 ILE A O 1
ATOM 786 N N . ILE A 1 105 ? -6.068 -0.375 -12.484 1.00 98.94 105 ILE A N 1
ATOM 787 C CA . ILE A 1 105 ? -6.767 -1.553 -11.932 1.00 98.94 105 ILE A CA 1
ATOM 788 C C . ILE A 1 105 ? -6.020 -2.832 -12.286 1.00 98.94 105 ILE A C 1
ATOM 790 O O . ILE A 1 105 ? -5.835 -3.713 -11.445 1.00 98.94 105 ILE A O 1
ATOM 794 N N . ARG A 1 106 ? -5.606 -2.952 -13.551 1.00 98.94 106 ARG A N 1
ATOM 795 C CA . ARG A 1 106 ? -4.925 -4.148 -14.031 1.00 98.94 106 ARG A CA 1
ATOM 796 C C . ARG A 1 106 ? -3.602 -4.366 -13.299 1.00 98.94 106 ARG A C 1
ATOM 798 O O . ARG A 1 106 ? -3.386 -5.477 -12.819 1.00 98.94 106 ARG A O 1
ATOM 805 N N . ALA A 1 107 ? -2.788 -3.322 -13.176 1.00 98.88 107 ALA A N 1
ATOM 806 C CA . ALA A 1 107 ? -1.513 -3.367 -12.475 1.00 98.88 107 ALA A CA 1
ATOM 807 C C . ALA A 1 107 ? -1.694 -3.717 -10.994 1.00 98.88 107 ALA A C 1
ATOM 809 O O . ALA A 1 107 ? -1.038 -4.630 -10.510 1.00 98.88 107 ALA A O 1
ATOM 810 N N . GLY A 1 108 ? -2.653 -3.100 -10.294 1.00 98.88 108 GLY A N 1
ATOM 811 C CA . GLY A 1 108 ? -2.899 -3.400 -8.878 1.00 98.88 108 GLY A CA 1
ATOM 812 C C . GLY A 1 108 ? -3.261 -4.871 -8.637 1.00 98.88 108 GLY A C 1
ATOM 813 O O . GLY A 1 108 ? -2.772 -5.496 -7.694 1.00 98.88 108 GLY A O 1
ATOM 814 N N . LEU A 1 109 ? -4.072 -5.465 -9.521 1.00 98.94 109 LEU A N 1
ATOM 815 C CA . LEU A 1 109 ? -4.411 -6.892 -9.458 1.00 98.94 109 LEU A CA 1
ATOM 816 C C . LEU A 1 109 ? -3.217 -7.805 -9.782 1.00 98.94 109 LEU A C 1
ATOM 818 O O . LEU A 1 109 ? -3.069 -8.853 -9.148 1.00 98.94 109 LEU A O 1
ATOM 822 N N . GLU A 1 110 ? -2.385 -7.429 -10.755 1.00 98.94 110 GLU A N 1
ATOM 823 C CA . GLU A 1 110 ? -1.153 -8.149 -11.102 1.00 98.94 110 GLU A CA 1
ATOM 824 C C . GLU A 1 110 ? -0.158 -8.129 -9.940 1.00 98.94 110 GLU A C 1
ATOM 826 O O . GLU A 1 110 ? 0.298 -9.187 -9.504 1.00 98.94 110 GLU A O 1
ATOM 831 N N . ASP A 1 111 ? 0.108 -6.947 -9.396 1.00 98.94 111 ASP A N 1
ATOM 832 C CA . ASP A 1 111 ? 1.039 -6.697 -8.298 1.00 98.94 111 ASP A CA 1
ATOM 833 C C . ASP A 1 111 ? 0.643 -7.483 -7.051 1.00 98.94 111 ASP A C 1
ATOM 835 O O . ASP A 1 111 ? 1.438 -8.250 -6.500 1.00 98.94 111 ASP A O 1
ATOM 839 N N . HIS A 1 112 ? -0.629 -7.388 -6.651 1.00 98.94 112 HIS A N 1
ATOM 840 C CA . HIS A 1 112 ? -1.136 -8.148 -5.518 1.00 98.94 112 HIS A CA 1
ATOM 841 C C . HIS A 1 112 ? -0.996 -9.662 -5.741 1.00 98.94 112 HIS A C 1
ATOM 843 O O . HIS A 1 112 ? -0.508 -10.371 -4.857 1.00 98.94 112 HIS A O 1
ATOM 849 N N . PHE A 1 113 ? -1.379 -10.176 -6.917 1.00 98.94 113 PHE A N 1
ATOM 850 C CA . PHE A 1 113 ? -1.241 -11.601 -7.229 1.00 98.94 113 PHE A CA 1
ATOM 851 C C . PHE A 1 113 ? 0.219 -12.063 -7.155 1.00 98.94 113 PHE A C 1
ATOM 853 O O . PHE A 1 113 ? 0.514 -13.062 -6.498 1.00 98.94 113 PHE A O 1
ATOM 860 N N . MET A 1 114 ? 1.135 -11.336 -7.797 1.00 98.94 114 MET A N 1
ATOM 861 C CA . MET A 1 114 ? 2.558 -11.672 -7.830 1.00 98.94 114 MET A CA 1
ATOM 862 C C . MET A 1 114 ? 3.195 -11.597 -6.439 1.00 98.94 114 MET A C 1
ATOM 864 O O . MET A 1 114 ? 3.973 -12.485 -6.081 1.00 98.94 114 MET A O 1
ATOM 868 N N . GLY A 1 115 ? 2.838 -10.601 -5.624 1.00 98.94 115 GLY A N 1
ATOM 869 C CA . GLY A 1 115 ? 3.296 -10.505 -4.239 1.00 98.94 115 GLY A CA 1
ATOM 870 C C . GLY A 1 115 ? 2.804 -11.680 -3.390 1.00 98.94 115 GLY A C 1
ATOM 871 O O . GLY A 1 115 ? 3.599 -12.345 -2.723 1.00 98.94 115 GLY A O 1
ATOM 872 N N . LYS A 1 116 ? 1.514 -12.036 -3.481 1.00 98.88 116 LYS A N 1
ATOM 873 C CA . LYS A 1 116 ? 0.980 -13.220 -2.781 1.00 98.88 116 LYS A CA 1
ATOM 874 C C . LYS A 1 116 ? 1.626 -14.520 -3.250 1.00 98.88 116 LYS A C 1
ATOM 876 O O . LYS A 1 116 ? 1.991 -15.342 -2.413 1.00 98.88 116 LYS A O 1
ATOM 881 N N . LEU A 1 117 ? 1.827 -14.688 -4.557 1.00 98.88 117 LEU A N 1
ATOM 882 C CA . LEU A 1 117 ? 2.518 -15.849 -5.123 1.00 98.88 117 LEU A CA 1
ATOM 883 C C . LEU A 1 117 ? 3.971 -15.951 -4.635 1.00 98.88 117 LEU A C 1
ATOM 885 O O . LEU A 1 117 ? 4.471 -17.050 -4.411 1.00 98.88 117 LEU A O 1
ATOM 889 N N . SER A 1 118 ? 4.629 -14.810 -4.425 1.00 98.81 118 SER A N 1
ATOM 890 C CA . SER A 1 118 ? 5.998 -14.734 -3.898 1.00 98.81 118 SER A CA 1
ATOM 891 C C . SER A 1 118 ? 6.082 -15.003 -2.390 1.00 98.81 118 SER A C 1
ATOM 893 O O . SER A 1 118 ? 7.179 -15.128 -1.844 1.00 98.81 118 SER A O 1
ATOM 895 N N . GLY A 1 119 ? 4.938 -15.118 -1.706 1.00 98.75 119 GLY A N 1
ATOM 896 C CA . GLY A 1 119 ? 4.858 -15.436 -0.284 1.00 98.75 119 GLY A CA 1
ATOM 897 C C . GLY A 1 119 ? 5.191 -14.264 0.639 1.00 98.75 119 GLY A C 1
ATOM 898 O O . GLY A 1 119 ? 5.757 -14.494 1.704 1.00 98.75 119 GLY A O 1
ATOM 899 N N . ILE A 1 120 ? 4.873 -13.029 0.234 1.00 98.88 120 ILE A N 1
ATOM 900 C CA . ILE A 1 120 ? 5.025 -11.819 1.060 1.00 98.88 120 ILE A CA 1
ATOM 901 C C . ILE A 1 120 ? 3.668 -11.267 1.522 1.00 98.88 120 ILE A C 1
ATOM 903 O O . ILE A 1 120 ? 2.620 -11.550 0.935 1.00 98.88 120 ILE A O 1
ATOM 907 N N . SER A 1 121 ? 3.691 -10.457 2.585 1.00 98.81 121 SER A N 1
ATOM 908 C CA . SER A 1 121 ? 2.519 -9.756 3.123 1.00 98.81 121 SER A CA 1
ATOM 909 C C . SER A 1 121 ? 2.120 -8.586 2.215 1.00 98.81 121 SER A C 1
ATOM 911 O O . SER A 1 121 ? 2.463 -7.436 2.476 1.00 98.81 121 SER A O 1
ATOM 913 N N . MET A 1 122 ? 1.443 -8.909 1.108 1.00 98.94 122 MET A N 1
ATOM 914 C CA . MET A 1 122 ? 1.175 -7.961 0.025 1.00 98.94 122 MET A CA 1
ATOM 915 C C . MET A 1 122 ? -0.113 -7.152 0.241 1.00 98.94 122 MET A C 1
ATOM 917 O O . MET A 1 122 ? -1.219 -7.709 0.250 1.00 98.94 122 MET A O 1
ATOM 921 N N . GLY A 1 123 ? 0.045 -5.841 0.390 1.00 98.88 123 GLY A N 1
ATOM 922 C CA . GLY A 1 123 ? -0.991 -4.817 0.307 1.00 98.88 123 GLY A CA 1
ATOM 923 C C . GLY A 1 123 ? -0.916 -4.022 -0.999 1.00 98.88 123 GLY A C 1
ATOM 924 O O . GLY A 1 123 ? -0.132 -4.330 -1.899 1.00 98.88 123 GLY A O 1
ATOM 925 N N . CYS A 1 124 ? -1.733 -2.979 -1.093 1.00 98.94 124 CYS A N 1
ATOM 926 C CA . CYS A 1 124 ? -1.741 -2.052 -2.220 1.00 98.94 124 CYS A CA 1
ATOM 927 C C . CYS A 1 124 ? -2.189 -0.679 -1.732 1.00 98.94 124 CYS A C 1
ATOM 929 O O . CYS A 1 124 ? -3.301 -0.547 -1.220 1.00 98.94 124 CYS A O 1
ATOM 931 N N . ASP A 1 125 ? -1.370 0.345 -1.931 1.00 98.81 125 ASP A N 1
ATOM 932 C CA . ASP A 1 125 ? -1.898 1.701 -1.945 1.00 98.81 125 ASP A CA 1
ATOM 933 C C . ASP A 1 125 ? -2.652 1.881 -3.268 1.00 98.81 125 ASP A C 1
ATOM 935 O O . ASP A 1 125 ? -2.041 1.814 -4.330 1.00 98.81 125 ASP A O 1
ATOM 939 N N . CYS A 1 126 ? -3.984 1.967 -3.199 1.00 98.75 126 CYS A N 1
ATOM 940 C CA . CYS A 1 126 ? -4.855 2.148 -4.359 1.00 98.75 126 CYS A CA 1
ATOM 941 C C . CYS A 1 126 ? -4.943 3.643 -4.639 1.00 98.75 126 CYS A C 1
ATOM 943 O O . CYS A 1 126 ? -5.651 4.347 -3.913 1.00 98.75 126 CYS A O 1
ATOM 945 N N . CYS A 1 127 ? -4.212 4.119 -5.644 1.00 98.69 127 CYS A N 1
ATOM 946 C CA . CYS A 1 127 ? -4.067 5.546 -5.832 1.00 98.69 127 CYS A CA 1
ATOM 947 C C . CYS A 1 127 ? -3.937 5.984 -7.295 1.00 98.69 127 CYS A C 1
ATOM 949 O O . CYS A 1 127 ? -3.875 5.184 -8.231 1.00 98.69 127 CYS A O 1
ATOM 951 N N . TYR A 1 128 ? -3.957 7.299 -7.496 1.00 98.75 128 TYR A N 1
ATOM 952 C CA . TYR A 1 128 ? -3.709 7.937 -8.783 1.00 98.75 128 TYR A CA 1
ATOM 953 C C . TYR A 1 128 ? -3.208 9.369 -8.575 1.00 98.75 128 TYR A C 1
ATOM 955 O O . TYR A 1 128 ? -3.416 9.981 -7.524 1.00 98.75 128 TYR A O 1
ATOM 963 N N . THR A 1 129 ? -2.569 9.930 -9.598 1.00 98.31 129 THR A N 1
ATOM 964 C CA . THR A 1 129 ? -2.156 11.337 -9.626 1.00 98.31 129 THR A CA 1
ATOM 965 C C . THR A 1 129 ? -3.085 12.173 -10.503 1.00 98.31 129 THR A C 1
ATOM 967 O O . THR A 1 129 ? -3.658 11.691 -11.476 1.00 98.31 129 THR A O 1
ATOM 970 N N . ASN A 1 130 ? -3.176 13.475 -10.218 1.00 97.00 130 ASN A N 1
ATOM 971 C CA . ASN A 1 130 ? -4.078 14.408 -10.916 1.00 97.00 130 ASN A CA 1
ATOM 972 C C . ASN A 1 130 ? -3.804 14.606 -12.419 1.00 97.00 130 ASN A C 1
ATOM 974 O O . ASN A 1 130 ? -4.581 15.272 -13.099 1.00 97.00 130 ASN A O 1
ATOM 978 N N . HIS A 1 131 ? -2.683 14.097 -12.929 1.00 96.88 131 HIS A N 1
ATOM 979 C CA . HIS A 1 131 ? -2.322 14.189 -14.343 1.00 96.88 131 HIS A CA 1
ATOM 980 C C . HIS A 1 131 ? -2.489 12.856 -15.090 1.00 96.88 131 HIS A C 1
ATOM 982 O O . HIS A 1 131 ? -2.284 12.825 -16.303 1.00 96.88 131 HIS A O 1
ATOM 988 N N . ALA A 1 132 ? -2.892 11.782 -14.400 1.00 98.25 132 ALA A N 1
ATOM 989 C CA . ALA A 1 132 ? -3.398 10.568 -15.027 1.00 98.25 132 ALA A CA 1
ATOM 990 C C . ALA A 1 132 ? -4.872 10.727 -15.437 1.00 98.25 132 ALA A C 1
ATOM 992 O O . ALA A 1 132 ? -5.605 11.535 -14.867 1.00 98.25 132 ALA A O 1
ATOM 993 N N . ASP A 1 133 ? -5.313 9.952 -16.428 1.00 98.62 133 ASP A N 1
ATOM 994 C CA . ASP A 1 133 ? -6.722 9.869 -16.834 1.00 98.62 133 ASP A CA 1
ATOM 995 C C . ASP A 1 133 ? -7.459 8.932 -15.866 1.00 98.62 133 ASP A C 1
ATOM 997 O O . ASP A 1 133 ? -7.694 7.766 -16.172 1.00 98.62 133 ASP A O 1
ATOM 1001 N N . ALA A 1 134 ? -7.677 9.423 -14.645 1.00 98.44 134 ALA A N 1
ATOM 1002 C CA . ALA A 1 134 ? -8.208 8.681 -13.507 1.00 98.44 134 ALA A CA 1
ATOM 1003 C C . ALA A 1 134 ? -8.925 9.619 -12.519 1.00 98.44 134 ALA A C 1
ATOM 1005 O O . ALA A 1 134 ? -8.613 10.809 -12.431 1.00 98.44 134 ALA A O 1
ATOM 1006 N N . ASP A 1 135 ? -9.865 9.077 -11.744 1.00 98.62 135 ASP A N 1
ATOM 1007 C CA . ASP A 1 135 ? -10.573 9.797 -10.681 1.00 98.62 135 ASP A CA 1
ATOM 1008 C C . ASP A 1 135 ? -10.765 8.935 -9.420 1.00 98.62 135 ASP A C 1
ATOM 1010 O O . ASP A 1 135 ? -10.365 7.778 -9.378 1.00 98.62 135 ASP A O 1
ATOM 1014 N N . GLN A 1 136 ? -11.385 9.470 -8.366 1.00 98.81 136 GLN A N 1
ATOM 1015 C CA . GLN A 1 136 ? -11.542 8.743 -7.099 1.00 98.81 136 GLN A CA 1
ATOM 1016 C C . GLN A 1 136 ? -12.369 7.447 -7.224 1.00 98.81 136 GLN A C 1
ATOM 1018 O O . GLN A 1 136 ? -12.144 6.508 -6.458 1.00 98.81 136 GLN A O 1
ATOM 1023 N N . ASN A 1 137 ? -13.272 7.338 -8.208 1.00 98.81 137 ASN A N 1
ATOM 1024 C CA . ASN A 1 137 ? -14.027 6.102 -8.430 1.00 98.81 137 ASN A CA 1
ATOM 1025 C C . ASN A 1 137 ? -13.096 4.956 -8.846 1.00 98.81 137 ASN A C 1
ATOM 1027 O O . ASN A 1 137 ? -13.407 3.793 -8.588 1.00 98.81 137 ASN A O 1
ATOM 1031 N N . LEU A 1 138 ? -11.947 5.254 -9.462 1.00 98.81 138 LEU A N 1
ATOM 1032 C CA . LEU A 1 138 ? -10.898 4.271 -9.718 1.00 98.81 138 LEU A CA 1
ATOM 1033 C C . LEU A 1 138 ? -10.429 3.602 -8.424 1.00 98.81 138 LEU A C 1
ATOM 1035 O O . LEU A 1 138 ? -10.405 2.371 -8.349 1.00 98.81 138 LEU A O 1
ATOM 1039 N N . ASN A 1 139 ? -10.081 4.403 -7.413 1.00 98.88 139 ASN A N 1
ATOM 1040 C CA . ASN A 1 139 ? -9.610 3.907 -6.119 1.00 98.88 139 ASN A CA 1
ATOM 1041 C C . ASN A 1 139 ? -10.691 3.048 -5.454 1.00 98.88 139 ASN A C 1
ATOM 1043 O O . ASN A 1 139 ? -10.409 1.934 -5.005 1.00 98.88 139 ASN A O 1
ATOM 1047 N N . GLU A 1 140 ? -11.943 3.517 -5.473 1.00 98.88 140 GLU A N 1
ATOM 1048 C CA . GLU A 1 140 ? -13.088 2.795 -4.911 1.00 98.88 140 GLU A CA 1
ATOM 1049 C C . GLU A 1 140 ? -13.372 1.470 -5.642 1.00 98.88 140 GLU A C 1
ATOM 1051 O O . GLU A 1 140 ? -13.662 0.451 -5.010 1.00 98.88 140 GLU A O 1
ATOM 1056 N N . ASN A 1 141 ? -13.231 1.438 -6.969 1.00 98.88 141 ASN A N 1
ATOM 1057 C CA . ASN A 1 141 ? -13.341 0.209 -7.752 1.00 98.88 141 ASN A CA 1
ATOM 1058 C C . ASN A 1 141 ? -12.217 -0.774 -7.399 1.00 98.88 141 ASN A C 1
ATOM 1060 O O . ASN A 1 141 ? -12.467 -1.951 -7.115 1.00 98.88 141 ASN A O 1
ATOM 1064 N N . LEU A 1 142 ? -10.970 -0.299 -7.416 1.00 98.88 142 LEU A N 1
ATOM 1065 C CA . LEU A 1 142 ? -9.791 -1.134 -7.232 1.00 98.88 142 LEU A CA 1
ATOM 1066 C C . LEU A 1 142 ? -9.723 -1.731 -5.824 1.00 98.88 142 LEU A C 1
ATOM 1068 O O . LEU A 1 142 ? -9.494 -2.934 -5.683 1.00 98.88 142 LEU A O 1
ATOM 1072 N N . MET A 1 143 ? -9.982 -0.936 -4.784 1.00 98.81 143 MET A N 1
ATOM 1073 C CA . MET A 1 143 ? -9.909 -1.410 -3.400 1.00 98.81 143 MET A CA 1
ATOM 1074 C C . MET A 1 143 ? -10.908 -2.540 -3.119 1.00 98.81 143 MET A C 1
ATOM 1076 O O . MET A 1 143 ? -10.589 -3.468 -2.377 1.00 98.81 143 MET A O 1
ATOM 1080 N N . ILE A 1 144 ? -12.102 -2.509 -3.731 1.00 98.88 144 ILE A N 1
ATOM 1081 C CA . ILE A 1 144 ? -13.100 -3.576 -3.587 1.00 98.88 144 ILE A CA 1
ATOM 1082 C C . ILE A 1 144 ? -12.610 -4.848 -4.273 1.00 98.88 144 ILE A C 1
ATOM 1084 O O . ILE A 1 144 ? -12.637 -5.920 -3.665 1.00 98.88 144 ILE A O 1
ATOM 1088 N N . LEU A 1 145 ? -12.114 -4.740 -5.509 1.00 98.94 145 LEU A N 1
ATOM 1089 C CA . LEU A 1 145 ? -11.563 -5.882 -6.241 1.00 98.94 145 LEU A CA 1
ATOM 1090 C C . LEU A 1 145 ? -10.408 -6.525 -5.459 1.00 98.94 145 LEU A C 1
ATOM 1092 O O . LEU A 1 145 ? -10.406 -7.736 -5.233 1.00 98.94 145 LEU A O 1
ATOM 1096 N N . LEU A 1 146 ? -9.475 -5.717 -4.962 1.00 98.94 146 LEU A N 1
ATOM 1097 C CA . LEU A 1 146 ? -8.342 -6.182 -4.168 1.00 98.94 146 LEU A CA 1
ATOM 1098 C C . LEU A 1 146 ? -8.760 -6.781 -2.825 1.00 98.94 146 LEU A C 1
ATOM 1100 O O . LEU A 1 146 ? -8.226 -7.818 -2.430 1.00 98.94 146 LEU A O 1
ATOM 1104 N N . ALA A 1 147 ? -9.745 -6.201 -2.141 1.00 98.88 147 ALA A N 1
ATOM 1105 C CA . ALA A 1 147 ? -10.272 -6.775 -0.909 1.00 98.88 147 ALA A CA 1
ATOM 1106 C C . ALA A 1 147 ? -10.896 -8.159 -1.149 1.00 98.88 147 ALA A C 1
ATOM 1108 O O . ALA A 1 147 ? -10.651 -9.080 -0.371 1.00 98.88 147 ALA A O 1
ATOM 1109 N N . THR A 1 148 ? -11.624 -8.353 -2.257 1.00 98.88 148 THR A N 1
ATOM 1110 C CA . THR A 1 148 ? -12.140 -9.687 -2.629 1.00 98.88 148 THR A CA 1
ATOM 1111 C C . THR A 1 148 ? -11.036 -10.671 -3.021 1.00 98.88 148 THR A C 1
ATOM 1113 O O . THR A 1 148 ? -11.189 -11.872 -2.807 1.00 98.88 148 THR A O 1
ATOM 1116 N N . ALA A 1 149 ? -9.899 -10.177 -3.521 1.00 98.75 149 ALA A N 1
ATOM 1117 C CA . ALA A 1 149 ? -8.694 -10.973 -3.747 1.00 98.75 149 ALA A CA 1
ATOM 1118 C C . ALA A 1 149 ? -7.921 -11.285 -2.447 1.00 98.75 149 ALA A C 1
ATOM 1120 O O . ALA A 1 149 ? -6.937 -12.025 -2.479 1.00 98.75 149 ALA A O 1
ATOM 1121 N N . GLY A 1 150 ? -8.348 -10.737 -1.305 1.00 98.81 150 GLY A N 1
ATOM 1122 C CA . GLY A 1 150 ? -7.703 -10.923 -0.009 1.00 98.81 150 GLY A CA 1
ATOM 1123 C C . GLY A 1 150 ? -6.475 -10.038 0.205 1.00 98.81 150 GLY A C 1
ATOM 1124 O O . GLY A 1 150 ? -5.556 -10.467 0.898 1.00 98.81 150 GLY A O 1
ATOM 1125 N N . CYS A 1 151 ? -6.423 -8.846 -0.398 1.00 98.88 151 CYS A N 1
ATOM 1126 C CA . CYS A 1 151 ? -5.377 -7.845 -0.155 1.00 98.88 151 CYS A CA 1
ATOM 1127 C C . CYS A 1 151 ? -5.179 -7.585 1.343 1.00 98.88 151 CYS A C 1
ATOM 1129 O O . CYS A 1 151 ? -6.154 -7.427 2.079 1.00 98.88 151 CYS A O 1
ATOM 1131 N N . ASN A 1 152 ? -3.920 -7.581 1.803 1.00 98.81 152 ASN A N 1
ATOM 1132 C CA . ASN A 1 152 ? -3.629 -7.543 3.239 1.00 98.81 152 ASN A CA 1
ATOM 1133 C C . ASN A 1 152 ? -3.980 -6.188 3.865 1.00 98.81 152 ASN A C 1
ATOM 1135 O O . ASN A 1 152 ? -4.421 -6.143 5.013 1.00 98.81 152 ASN A O 1
ATOM 1139 N N . TYR A 1 153 ? -3.769 -5.094 3.130 1.00 98.94 153 TYR A N 1
ATOM 1140 C CA . TYR A 1 153 ? -4.064 -3.736 3.576 1.00 98.94 153 TYR A CA 1
ATOM 1141 C C . TYR A 1 153 ? -4.101 -2.753 2.397 1.00 98.94 153 TYR A C 1
ATOM 1143 O O . TYR A 1 153 ? -3.530 -3.011 1.336 1.00 98.94 153 TYR A O 1
ATOM 1151 N N . ILE A 1 154 ? -4.767 -1.624 2.633 1.00 98.88 154 ILE A N 1
ATOM 1152 C CA . ILE A 1 154 ? -4.781 -0.419 1.797 1.00 98.88 154 ILE A CA 1
ATOM 1153 C C . ILE A 1 154 ? -4.436 0.790 2.677 1.00 98.88 154 ILE A C 1
ATOM 1155 O O . ILE A 1 154 ? -4.366 0.659 3.905 1.00 98.88 154 ILE A O 1
ATOM 1159 N N . MET A 1 155 ? -4.227 1.952 2.066 1.00 98.62 155 MET A N 1
ATOM 1160 C CA . MET A 1 155 ? -3.949 3.200 2.779 1.00 98.62 155 MET A CA 1
ATOM 1161 C C . MET A 1 155 ? -5.226 3.859 3.320 1.00 98.62 155 MET A C 1
ATOM 1163 O O . MET A 1 155 ? -6.353 3.409 3.093 1.00 98.62 155 MET A O 1
ATOM 1167 N N . GLY A 1 156 ? -5.058 4.932 4.088 1.00 98.44 156 GLY A N 1
ATOM 1168 C CA . GLY A 1 156 ? -6.171 5.706 4.618 1.00 98.44 156 GLY A CA 1
ATOM 1169 C C . GLY A 1 156 ? -5.751 7.134 4.920 1.00 98.44 156 GLY A C 1
ATOM 1170 O O . GLY A 1 156 ? -4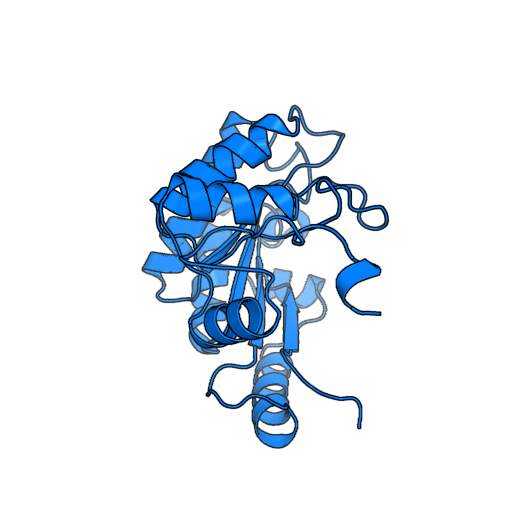.896 7.352 5.776 1.00 98.44 156 GLY A O 1
ATOM 1171 N N . MET A 1 157 ? -6.392 8.097 4.265 1.00 98.62 157 MET A N 1
ATOM 1172 C CA . MET A 1 157 ? -6.231 9.530 4.538 1.00 98.62 157 MET A CA 1
ATOM 1173 C C . MET A 1 157 ? -7.593 10.232 4.674 1.00 98.62 157 MET A C 1
ATOM 1175 O O . MET A 1 157 ? -8.628 9.647 4.328 1.00 98.62 157 MET A O 1
ATOM 1179 N N . PRO A 1 158 ? -7.660 11.475 5.191 1.00 98.62 158 PRO A N 1
ATOM 1180 C CA . PRO A 1 158 ? -8.886 12.268 5.149 1.00 98.62 158 PRO A CA 1
ATOM 1181 C C . PRO A 1 158 ? -9.363 12.444 3.701 1.00 98.62 158 PRO A C 1
ATOM 1183 O O . PRO A 1 158 ? -8.763 13.177 2.928 1.00 98.62 158 PRO A O 1
ATOM 1186 N N . LEU A 1 159 ? -10.429 11.725 3.331 1.00 98.50 159 LEU A N 1
ATOM 1187 C CA . LEU A 1 159 ? -10.962 11.662 1.959 1.00 98.50 159 LEU A CA 1
ATOM 1188 C C . LEU A 1 159 ? -9.949 11.220 0.884 1.00 98.50 159 LEU A C 1
ATOM 1190 O O . LEU A 1 159 ? -10.201 11.423 -0.296 1.00 98.50 159 LEU A O 1
ATOM 1194 N N . GLY A 1 160 ? -8.836 10.599 1.284 1.00 98.25 160 GLY A N 1
ATOM 1195 C CA . GLY A 1 160 ? -7.795 10.170 0.350 1.00 98.25 160 GLY A CA 1
ATOM 1196 C C . GLY A 1 160 ? -6.888 11.291 -0.168 1.00 98.25 160 GLY A C 1
ATOM 1197 O O . GLY A 1 160 ? -6.012 11.005 -0.970 1.00 98.25 160 GLY A O 1
ATOM 1198 N N . ASP A 1 161 ? -7.073 12.538 0.273 1.00 98.56 161 ASP A N 1
ATOM 1199 C CA . ASP A 1 161 ? -6.294 13.693 -0.189 1.00 98.56 161 ASP A CA 1
ATOM 1200 C C . ASP A 1 161 ? -4.955 13.788 0.554 1.00 98.56 161 ASP A C 1
ATOM 1202 O O . ASP A 1 161 ? -4.912 14.087 1.756 1.00 98.56 161 ASP A O 1
ATOM 1206 N N . ASP A 1 162 ? -3.860 13.522 -0.161 1.00 98.12 162 ASP A N 1
ATOM 1207 C CA . ASP A 1 162 ? -2.514 13.732 0.353 1.00 98.12 162 ASP A CA 1
ATOM 1208 C C . ASP A 1 162 ? -1.997 15.128 -0.019 1.00 98.12 162 ASP A C 1
ATOM 1210 O O . ASP A 1 162 ? -1.448 15.378 -1.098 1.00 98.12 162 ASP A O 1
ATOM 1214 N N . ILE A 1 163 ? -2.118 16.036 0.948 1.00 97.25 163 ILE A N 1
ATOM 1215 C CA . ILE A 1 163 ? -1.763 17.450 0.807 1.00 97.25 163 ILE A CA 1
ATOM 1216 C C . ILE A 1 163 ? -0.261 17.717 0.628 1.00 97.25 163 ILE A C 1
ATOM 1218 O O . ILE A 1 163 ? 0.119 18.861 0.372 1.00 97.25 163 ILE A O 1
ATOM 1222 N N . MET A 1 164 ? 0.606 16.717 0.832 1.00 97.81 164 MET A N 1
ATOM 1223 C CA . MET A 1 164 ? 2.057 16.869 0.692 1.00 97.81 164 MET A CA 1
ATOM 1224 C C . MET A 1 164 ? 2.624 16.092 -0.494 1.00 97.81 164 MET A C 1
ATOM 1226 O O . MET A 1 164 ? 3.551 16.583 -1.142 1.00 97.81 164 MET A O 1
ATOM 1230 N N . LEU A 1 165 ? 2.081 14.913 -0.791 1.00 96.38 165 LEU A N 1
ATOM 1231 C CA . LEU A 1 165 ? 2.520 14.070 -1.902 1.00 96.38 165 LEU A CA 1
ATOM 1232 C C . LEU A 1 165 ? 1.778 14.379 -3.213 1.00 96.38 165 LEU A C 1
ATOM 1234 O O . LEU A 1 165 ? 2.248 13.973 -4.272 1.00 96.38 165 LEU A O 1
ATOM 1238 N N . ASN A 1 166 ? 0.695 15.165 -3.172 1.00 97.12 166 ASN A N 1
ATOM 1239 C CA . ASN A 1 166 ? -0.053 15.651 -4.342 1.00 97.12 166 ASN A CA 1
ATOM 1240 C C . ASN A 1 166 ? -0.643 14.533 -5.226 1.00 97.12 166 ASN A C 1
ATOM 1242 O O . ASN A 1 166 ? -0.649 14.628 -6.460 1.00 97.12 166 ASN A O 1
ATOM 1246 N N . TYR A 1 167 ? -1.159 13.487 -4.590 1.00 98.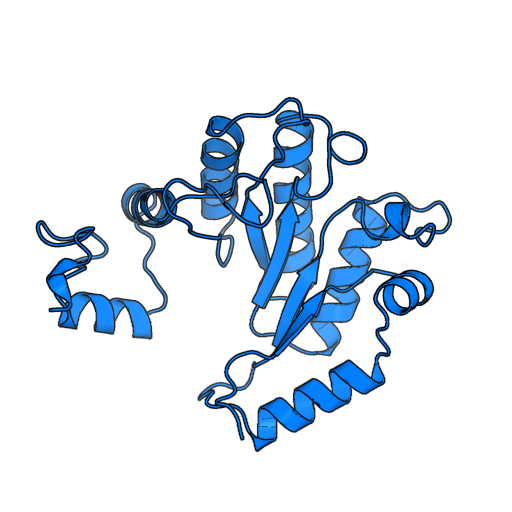19 167 TYR A N 1
ATOM 1247 C CA . TYR A 1 167 ? -1.877 12.378 -5.217 1.00 98.19 167 TYR A CA 1
ATOM 1248 C C . TYR A 1 167 ? -3.100 12.022 -4.363 1.00 98.19 167 TYR A C 1
ATOM 1250 O O . TYR A 1 167 ? -3.223 12.490 -3.228 1.00 98.19 167 TYR A O 1
ATOM 1258 N N . GLN A 1 168 ? -3.997 11.192 -4.898 1.00 98.62 168 GLN A N 1
ATOM 1259 C CA . GLN A 1 168 ? -5.154 10.716 -4.149 1.00 98.62 168 GLN A CA 1
ATOM 1260 C C . GLN A 1 168 ? -5.102 9.211 -3.921 1.00 98.62 168 GLN A C 1
ATOM 1262 O O . GLN A 1 168 ? -4.973 8.426 -4.863 1.00 98.62 168 GLN A O 1
ATOM 1267 N N . THR A 1 169 ? -5.269 8.826 -2.660 1.00 98.75 169 THR A N 1
ATOM 1268 C CA . THR A 1 169 ? -5.345 7.447 -2.168 1.00 98.75 169 THR A CA 1
ATOM 1269 C C . THR A 1 169 ? -6.762 7.124 -1.657 1.00 98.75 169 THR A C 1
ATOM 1271 O O . THR A 1 169 ? -7.728 7.841 -1.936 1.00 98.75 169 THR A O 1
ATOM 1274 N N . THR A 1 170 ? -6.926 6.032 -0.916 1.00 98.75 170 THR A N 1
ATOM 1275 C CA . THR A 1 170 ? -8.164 5.644 -0.244 1.00 98.75 170 THR A CA 1
ATOM 1276 C C . THR A 1 170 ? -8.393 6.416 1.056 1.00 98.75 170 THR A C 1
ATOM 1278 O O . THR A 1 170 ? -7.478 6.793 1.795 1.00 98.75 170 THR A O 1
ATOM 1281 N N . ALA A 1 171 ? -9.660 6.645 1.376 1.00 98.81 171 ALA A N 1
ATOM 1282 C CA . ALA A 1 171 ? -10.090 7.341 2.572 1.00 98.81 171 ALA A CA 1
ATOM 1283 C C . ALA A 1 171 ? -10.126 6.428 3.812 1.00 98.81 171 ALA A C 1
ATOM 1285 O O . ALA A 1 171 ? -10.254 5.206 3.730 1.00 98.81 171 ALA A O 1
ATOM 1286 N N . PHE A 1 172 ? -10.176 7.017 5.011 1.00 98.81 172 PHE A N 1
ATOM 1287 C CA . PHE A 1 172 ? -10.555 6.254 6.216 1.00 98.81 172 PHE A CA 1
ATOM 1288 C C . PHE A 1 172 ? -11.936 5.580 6.080 1.00 98.81 172 PHE A C 1
ATOM 1290 O O . PHE A 1 172 ? -12.153 4.472 6.580 1.00 98.81 172 PHE A O 1
ATOM 1297 N N . HIS A 1 173 ? -12.863 6.240 5.377 1.00 98.81 173 HIS A N 1
ATOM 1298 C CA . HIS A 1 173 ? -14.212 5.743 5.091 1.00 98.81 173 HIS A CA 1
ATOM 1299 C C . HIS A 1 173 ? -14.194 4.461 4.258 1.00 98.81 173 HIS A C 1
ATOM 1301 O O . HIS A 1 173 ? -15.020 3.572 4.473 1.00 98.81 173 HIS A O 1
ATOM 1307 N N . ASP A 1 174 ? -13.225 4.338 3.362 1.00 98.88 174 ASP A N 1
ATOM 1308 C CA . ASP A 1 174 ? -13.112 3.226 2.431 1.00 98.88 174 ASP A CA 1
ATOM 1309 C C . ASP A 1 174 ? -12.798 1.924 3.156 1.00 98.88 174 ASP A C 1
ATOM 1311 O O . ASP A 1 174 ? -13.475 0.916 2.963 1.00 98.88 174 ASP A O 1
ATOM 1315 N N . THR A 1 175 ? -11.863 1.963 4.108 1.00 98.88 175 THR A N 1
ATOM 1316 C CA . THR A 1 175 ? -11.552 0.803 4.956 1.00 98.88 175 THR A CA 1
ATOM 1317 C C . THR A 1 175 ? -12.778 0.333 5.749 1.00 98.88 175 THR A C 1
ATOM 1319 O O . THR A 1 175 ? -13.035 -0.871 5.855 1.00 98.88 175 THR A O 1
ATOM 1322 N N . ALA A 1 176 ? -13.556 1.260 6.319 1.00 98.81 176 ALA A N 1
ATOM 1323 C CA . ALA A 1 176 ? -14.783 0.911 7.036 1.00 98.81 176 ALA A CA 1
ATOM 1324 C C . ALA A 1 176 ? -15.854 0.340 6.090 1.00 98.81 176 ALA A C 1
ATOM 1326 O O . ALA A 1 176 ? -16.538 -0.625 6.441 1.00 98.81 176 ALA A O 1
ATOM 1327 N N . THR A 1 177 ? -15.962 0.897 4.883 1.00 98.88 177 THR A N 1
ATOM 1328 C CA . THR A 1 177 ? -16.877 0.439 3.834 1.00 98.88 177 THR A CA 1
ATOM 1329 C C . THR A 1 177 ? -16.539 -0.979 3.396 1.00 98.88 177 THR A C 1
ATOM 1331 O O . THR A 1 177 ? -17.396 -1.852 3.504 1.00 98.88 177 THR A O 1
ATOM 1334 N N . VAL A 1 178 ? -15.286 -1.244 3.009 1.00 98.81 178 VAL A N 1
ATOM 1335 C CA . VAL A 1 178 ? -14.782 -2.571 2.616 1.00 98.81 178 VAL A CA 1
ATOM 1336 C C . VAL A 1 178 ? -15.097 -3.612 3.689 1.00 98.81 178 VAL A C 1
ATOM 1338 O O . VAL A 1 178 ? -15.693 -4.651 3.397 1.00 98.81 178 VAL A O 1
ATOM 1341 N N . ARG A 1 179 ? -14.746 -3.325 4.950 1.00 98.88 179 ARG A N 1
ATOM 1342 C CA . ARG A 1 179 ? -14.962 -4.252 6.071 1.00 98.88 179 ARG A CA 1
ATOM 1343 C C . ARG A 1 179 ? -16.433 -4.588 6.263 1.00 98.88 179 ARG A C 1
ATOM 1345 O O . ARG A 1 179 ? -16.788 -5.759 6.352 1.00 98.88 179 ARG A O 1
ATOM 1352 N N . GLN A 1 180 ? -17.302 -3.580 6.288 1.00 98.75 180 GLN A N 1
ATOM 1353 C CA . GLN A 1 180 ? -18.732 -3.801 6.495 1.00 98.75 180 GLN A CA 1
ATOM 1354 C C . GLN A 1 180 ? -19.428 -4.423 5.281 1.00 98.75 180 GLN A C 1
ATOM 1356 O O . GLN A 1 180 ? -20.407 -5.144 5.468 1.00 98.75 180 GLN A O 1
ATOM 1361 N N . LEU A 1 181 ? -18.950 -4.138 4.067 1.00 98.88 181 LEU A N 1
ATOM 1362 C CA . LEU A 1 181 ? -19.482 -4.685 2.822 1.00 98.88 181 LEU A CA 1
ATOM 1363 C C . LEU A 1 181 ? -19.152 -6.173 2.682 1.00 98.88 181 LEU A C 1
ATOM 1365 O O . LEU A 1 181 ? -20.021 -6.963 2.326 1.00 98.88 181 LEU A O 1
ATOM 1369 N N . LEU A 1 182 ? -17.910 -6.553 2.989 1.00 98.81 182 LEU A N 1
ATOM 1370 C CA . LEU A 1 182 ? -17.400 -7.914 2.809 1.00 98.81 182 LEU A CA 1
ATOM 1371 C C . LEU A 1 182 ? -17.391 -8.743 4.103 1.00 98.81 182 LEU A C 1
ATOM 1373 O O . LEU A 1 182 ? -16.912 -9.874 4.104 1.00 98.81 182 LEU A O 1
ATOM 1377 N N . ASN A 1 183 ? -17.917 -8.199 5.206 1.00 98.69 183 ASN A N 1
ATOM 1378 C CA . ASN A 1 183 ? -17.871 -8.805 6.542 1.00 98.69 183 ASN A CA 1
ATOM 1379 C C . ASN A 1 183 ? -16.441 -9.201 6.977 1.00 98.69 183 ASN A C 1
ATOM 1381 O O . ASN A 1 183 ? -16.222 -10.236 7.608 1.00 98.69 183 ASN A O 1
ATOM 1385 N N . LEU A 1 184 ? -15.463 -8.362 6.631 1.00 98.75 184 LEU A N 1
ATOM 1386 C CA . LEU A 1 184 ? -14.069 -8.512 7.043 1.00 98.75 184 LEU A CA 1
ATOM 1387 C C . LEU A 1 184 ? -13.824 -7.775 8.358 1.00 98.75 184 LEU A C 1
ATOM 1389 O O . LEU A 1 184 ? -14.490 -6.786 8.672 1.00 98.75 184 LEU A O 1
ATOM 1393 N N . ARG A 1 185 ? -12.835 -8.241 9.119 1.00 98.75 185 ARG A N 1
ATOM 1394 C CA . ARG A 1 185 ? -12.456 -7.657 10.408 1.00 98.75 185 ARG A CA 1
ATOM 1395 C C . ARG A 1 185 ? -11.068 -7.013 10.336 1.00 98.75 185 ARG A C 1
ATOM 1397 O O . ARG A 1 185 ? -10.272 -7.384 9.473 1.00 98.75 185 ARG A O 1
ATOM 1404 N N . PRO A 1 186 ? -10.766 -6.022 11.193 1.00 98.81 186 PRO A N 1
ATOM 1405 C CA . PRO A 1 186 ? -9.389 -5.586 11.422 1.00 98.81 186 PRO A CA 1
ATOM 1406 C C . PRO A 1 186 ? -8.514 -6.735 11.946 1.00 98.81 186 PRO A C 1
ATOM 1408 O O . PRO A 1 186 ? -9.028 -7.793 12.308 1.00 98.81 186 PRO A O 1
ATOM 1411 N N . SER A 1 187 ? -7.201 -6.508 12.068 1.00 98.69 187 SER A N 1
ATOM 1412 C CA . SER A 1 187 ? -6.339 -7.412 12.840 1.00 98.69 187 SER A CA 1
ATOM 1413 C C . SER A 1 187 ? -6.936 -7.641 14.236 1.00 98.69 187 SER A C 1
ATOM 1415 O O . SER A 1 187 ? -7.414 -6.680 14.847 1.00 98.69 187 SER A O 1
ATOM 1417 N N . PRO A 1 188 ? -6.933 -8.876 14.758 1.00 98.75 188 PRO A N 1
ATOM 1418 C CA . PRO A 1 188 ? -7.730 -9.246 15.928 1.00 98.75 188 PRO A CA 1
ATOM 1419 C C . PRO A 1 188 ? -7.328 -8.494 17.205 1.00 98.75 188 PRO A C 1
ATOM 1421 O O . PRO A 1 188 ? -8.160 -8.209 18.067 1.00 98.75 188 PRO A O 1
ATOM 1424 N N . GLU A 1 189 ? -6.057 -8.122 17.347 1.00 98.75 189 GLU A N 1
ATOM 1425 C CA . GLU A 1 189 ? -5.579 -7.270 18.436 1.00 98.75 189 GLU A CA 1
ATOM 1426 C C . GLU A 1 189 ? -6.178 -5.864 18.343 1.00 98.75 189 GLU A C 1
ATOM 1428 O O . GLU A 1 189 ? -6.612 -5.309 19.353 1.00 98.75 189 GLU A O 1
ATOM 1433 N N . PHE A 1 190 ? -6.248 -5.314 17.129 1.00 98.88 190 PHE A N 1
ATOM 1434 C CA . PHE A 1 190 ? -6.790 -3.983 16.882 1.00 98.88 190 PHE A CA 1
ATOM 1435 C C . PHE A 1 190 ? -8.318 -3.958 16.960 1.00 98.88 190 PHE A C 1
ATOM 1437 O O . PHE A 1 190 ? -8.875 -3.007 17.496 1.00 98.88 190 PHE A O 1
ATOM 1444 N N . GLU A 1 191 ? -9.009 -5.008 16.505 1.00 98.88 191 GLU A N 1
ATOM 1445 C CA . GLU A 1 191 ? -10.461 -5.138 16.666 1.00 98.88 191 GLU A CA 1
ATOM 1446 C C . GLU A 1 191 ? -10.863 -5.097 18.146 1.00 98.88 191 GLU A C 1
ATOM 1448 O O . GLU A 1 191 ? -11.700 -4.280 18.525 1.00 98.88 191 GLU A O 1
ATOM 1453 N N . ARG A 1 192 ? -10.198 -5.882 19.008 1.00 98.88 192 ARG A N 1
ATOM 1454 C CA . ARG A 1 192 ? -10.450 -5.854 20.462 1.00 98.88 192 ARG A CA 1
ATOM 1455 C C . ARG A 1 192 ? -10.222 -4.473 21.073 1.00 98.88 192 ARG A C 1
ATOM 1457 O O . ARG A 1 192 ? -10.960 -4.054 21.968 1.00 98.88 192 ARG A O 1
ATOM 1464 N N . TRP A 1 193 ? -9.194 -3.761 20.612 1.00 98.88 193 TRP A N 1
ATOM 1465 C CA . TRP A 1 193 ? -8.953 -2.390 21.049 1.00 98.88 193 TRP A CA 1
ATOM 1466 C C . TRP A 1 193 ? -10.081 -1.452 20.597 1.00 98.88 193 TRP A C 1
ATOM 1468 O O . TRP A 1 193 ? -10.621 -0.720 21.423 1.00 98.88 193 TRP A O 1
ATOM 1478 N N . LEU A 1 194 ? -10.510 -1.523 19.333 1.00 98.81 194 LEU A N 1
ATOM 1479 C CA . LEU A 1 194 ? -11.624 -0.723 18.810 1.00 98.81 194 LEU A CA 1
ATOM 1480 C C . LEU A 1 194 ? -12.940 -0.988 19.555 1.00 98.81 194 LEU A C 1
ATOM 1482 O O . LEU A 1 194 ? -13.706 -0.049 19.785 1.00 98.81 194 LEU A O 1
ATOM 1486 N N . GLU A 1 195 ? -13.201 -2.238 19.944 1.00 98.75 195 GLU A N 1
ATOM 1487 C CA . GLU A 1 195 ? -14.350 -2.613 20.777 1.00 98.75 195 GLU A CA 1
ATOM 1488 C C . GLU A 1 195 ? -14.253 -2.003 22.178 1.00 98.75 195 GLU A C 1
ATOM 1490 O O . GLU A 1 195 ? -15.211 -1.398 22.660 1.00 98.75 195 GLU A O 1
ATOM 1495 N N . THR A 1 196 ? -13.074 -2.079 22.802 1.00 98.62 196 THR A N 1
ATOM 1496 C CA . THR A 1 196 ? -12.811 -1.481 24.124 1.00 98.62 196 THR A CA 1
ATOM 1497 C C . THR A 1 196 ? -12.985 0.041 24.102 1.00 98.62 196 THR A C 1
ATOM 1499 O O . THR A 1 196 ? -13.515 0.621 25.047 1.00 98.62 196 THR A O 1
ATOM 1502 N N . MET A 1 197 ? -12.596 0.688 23.001 1.00 98.62 197 MET A N 1
ATOM 1503 C CA . MET A 1 197 ? -12.770 2.127 22.789 1.00 98.62 197 MET A CA 1
ATOM 1504 C C . MET A 1 197 ? -14.210 2.522 22.414 1.00 98.62 197 MET A C 1
ATOM 1506 O O . MET A 1 197 ? -14.508 3.708 22.281 1.00 98.62 197 MET A O 1
ATOM 1510 N N . GLY A 1 198 ? -15.115 1.558 22.210 1.00 98.38 198 GLY A N 1
ATOM 1511 C CA . GLY A 1 198 ? -16.488 1.818 21.772 1.00 98.38 198 GLY A CA 1
ATOM 1512 C C . GLY A 1 198 ? -16.595 2.350 20.338 1.00 98.38 198 GLY A C 1
ATOM 1513 O O . GLY A 1 198 ? -17.623 2.922 19.972 1.00 98.38 198 GLY A O 1
ATOM 1514 N N . ILE A 1 199 ? -15.551 2.175 19.524 1.00 98.81 199 ILE A N 1
ATOM 1515 C CA . ILE A 1 199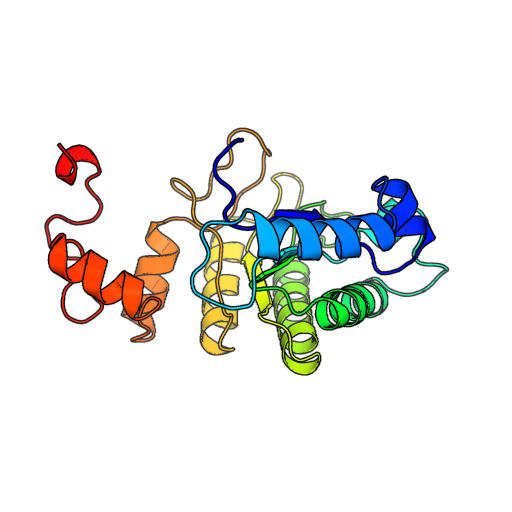 ? -15.487 2.615 18.123 1.00 98.81 199 ILE A CA 1
ATOM 1516 C C . ILE A 1 199 ? -16.095 1.552 17.205 1.00 98.81 199 ILE A C 1
ATOM 1518 O O . ILE A 1 199 ? -16.773 1.879 16.232 1.00 98.81 199 ILE A O 1
ATOM 1522 N N . MET A 1 200 ? -15.897 0.274 17.528 1.00 98.81 200 MET A N 1
ATOM 1523 C CA . MET A 1 200 ? -16.421 -0.850 16.755 1.00 98.81 200 MET A CA 1
ATOM 1524 C C . MET A 1 200 ? -17.281 -1.762 17.629 1.00 98.81 200 MET A C 1
ATOM 1526 O O . MET A 1 200 ? -17.024 -1.923 18.815 1.00 98.81 200 MET A O 1
ATOM 1530 N N . ALA A 1 201 ? -18.311 -2.362 17.042 1.00 98.69 201 ALA A N 1
ATOM 1531 C CA . ALA A 1 201 ? -19.060 -3.459 17.636 1.00 98.69 201 ALA A CA 1
ATOM 1532 C C . ALA A 1 201 ? -19.484 -4.427 16.529 1.00 98.69 201 ALA A C 1
ATOM 1534 O O . ALA A 1 201 ? -20.092 -4.011 15.539 1.00 98.69 201 ALA A O 1
ATOM 1535 N N . ASN A 1 202 ? -19.176 -5.718 16.687 1.00 98.12 202 ASN A N 1
ATOM 1536 C CA . ASN A 1 202 ? -19.497 -6.759 15.702 1.00 98.12 202 ASN A CA 1
ATOM 1537 C C . ASN A 1 202 ? -18.974 -6.435 14.286 1.00 98.12 202 ASN A C 1
ATOM 1539 O O . ASN A 1 202 ? -19.695 -6.597 13.300 1.00 98.12 202 ASN A O 1
ATOM 1543 N N . GLY A 1 203 ? -17.742 -5.925 14.183 1.00 98.00 203 GLY A N 1
ATOM 1544 C CA . GLY A 1 203 ? -17.128 -5.537 12.907 1.00 98.00 203 GLY A CA 1
ATOM 1545 C C . GLY A 1 203 ? -17.699 -4.267 12.260 1.00 98.00 203 GLY A C 1
ATOM 1546 O O . GLY A 1 203 ? -17.329 -3.941 11.134 1.00 98.00 203 GLY A O 1
ATOM 1547 N N . ARG A 1 204 ? -18.605 -3.543 12.932 1.00 98.81 204 ARG A N 1
ATOM 1548 C CA . ARG A 1 204 ? -19.240 -2.321 12.415 1.00 98.81 204 ARG A CA 1
ATOM 1549 C C . ARG A 1 204 ? -18.886 -1.110 13.260 1.00 98.81 204 ARG A C 1
ATOM 1551 O O . ARG A 1 204 ? -18.749 -1.225 14.476 1.00 98.81 204 ARG A O 1
ATOM 1558 N N . LEU A 1 205 ? -18.790 0.051 12.624 1.00 98.81 205 LEU A N 1
ATOM 1559 C CA . LEU A 1 205 ? -18.624 1.316 13.334 1.00 98.81 205 LEU A CA 1
ATOM 1560 C C . LEU A 1 205 ? -19.848 1.599 14.219 1.00 98.81 205 LEU A C 1
ATOM 1562 O O . LEU A 1 205 ? -20.993 1.397 13.805 1.00 98.81 205 LEU A O 1
ATOM 1566 N N . THR A 1 206 ? -19.616 2.057 15.450 1.00 98.75 206 THR A N 1
ATOM 1567 C CA . THR A 1 206 ? -20.700 2.489 16.343 1.00 98.75 206 THR A CA 1
ATOM 1568 C C . THR A 1 206 ? -21.200 3.885 15.961 1.00 98.75 206 THR A C 1
ATOM 1570 O O . THR A 1 206 ? -20.591 4.591 15.162 1.00 98.75 206 THR A O 1
ATOM 1573 N N . LYS A 1 207 ? -22.293 4.342 16.586 1.00 98.31 207 LYS A N 1
ATOM 1574 C CA . LYS A 1 207 ? -22.823 5.703 16.375 1.00 98.31 207 LYS A CA 1
ATOM 1575 C C . LYS A 1 207 ? -21.862 6.828 16.784 1.00 98.31 207 LYS A C 1
ATOM 1577 O O . LYS A 1 207 ? -22.110 7.967 16.416 1.00 98.31 207 LYS A O 1
ATOM 1582 N N . ARG A 1 208 ? -20.835 6.532 17.590 1.00 96.50 208 ARG A N 1
ATOM 1583 C CA . ARG A 1 208 ? -19.838 7.513 18.054 1.00 96.50 208 ARG A CA 1
ATOM 1584 C C . ARG A 1 208 ? -18.542 7.473 17.239 1.00 96.50 208 ARG A C 1
ATOM 1586 O O . ARG A 1 208 ? -17.661 8.290 17.466 1.00 96.50 208 ARG A O 1
ATOM 1593 N N . ALA A 1 209 ? -18.396 6.497 16.347 1.00 98.38 209 ALA A N 1
ATOM 1594 C CA . ALA A 1 209 ? -17.203 6.346 15.532 1.00 98.38 209 ALA A CA 1
ATOM 1595 C C . ALA A 1 209 ? -17.163 7.369 14.390 1.00 98.38 209 ALA A C 1
ATOM 1597 O O . ALA A 1 209 ? -18.199 7.866 13.955 1.00 98.38 209 ALA A O 1
ATOM 1598 N N . GLY A 1 210 ? -15.957 7.659 13.895 1.00 97.62 210 GLY A N 1
ATOM 1599 C CA . GLY A 1 210 ? -15.733 8.693 12.877 1.00 97.62 210 GLY A CA 1
ATOM 1600 C C . GLY A 1 210 ? -15.667 10.118 13.437 1.00 97.62 210 GLY A C 1
ATOM 1601 O O . GLY A 1 210 ? -15.431 11.050 12.679 1.00 97.62 210 GLY A O 1
ATOM 1602 N N . ASP A 1 211 ? -15.827 10.287 14.751 1.00 98.12 211 ASP A N 1
ATOM 1603 C CA . ASP A 1 211 ? -15.656 11.560 15.446 1.00 98.12 211 ASP A CA 1
ATOM 1604 C C . ASP A 1 211 ? -14.321 11.567 16.217 1.00 98.12 211 ASP A C 1
ATOM 1606 O O . ASP A 1 211 ? -14.189 10.857 17.219 1.00 98.12 211 ASP A O 1
ATOM 1610 N N . PRO A 1 212 ? -13.312 12.346 15.784 1.00 98.00 212 PRO A N 1
ATOM 1611 C CA . PRO A 1 212 ? -12.022 12.403 16.466 1.00 98.00 212 PRO A CA 1
ATOM 1612 C C . PRO A 1 212 ? -12.104 13.041 17.861 1.00 98.00 212 PRO A C 1
ATOM 1614 O O . PRO A 1 212 ? -11.196 12.837 18.666 1.00 98.00 212 PRO A O 1
ATOM 1617 N N . SER A 1 213 ? -13.179 13.770 18.192 1.00 98.06 213 SER A N 1
ATOM 1618 C CA . SER A 1 213 ? -13.365 14.319 19.541 1.00 98.06 213 SER A CA 1
ATOM 1619 C C . SER A 1 213 ? -13.616 13.238 20.599 1.00 98.06 213 SER A C 1
ATOM 1621 O O . SER A 1 213 ? -13.438 13.500 21.781 1.00 98.06 213 SER A O 1
ATOM 1623 N N . LEU A 1 214 ? -13.932 12.001 20.187 1.00 97.31 214 LEU A N 1
ATOM 1624 C CA . LEU A 1 214 ? -14.105 10.839 21.068 1.00 97.31 214 LEU A CA 1
ATOM 1625 C C . LEU A 1 214 ? -12.894 10.561 21.973 1.00 97.31 214 LEU A C 1
ATOM 1627 O O . LEU A 1 214 ? -13.051 9.931 23.017 1.00 97.31 214 LEU A O 1
ATOM 1631 N N . PHE A 1 215 ? -11.701 10.987 21.560 1.00 97.38 215 PHE A N 1
ATOM 1632 C CA . PHE A 1 215 ? -10.449 10.733 22.273 1.00 97.38 215 PHE A CA 1
ATOM 1633 C C . PHE A 1 215 ? -10.097 11.793 23.330 1.00 97.38 215 PHE A C 1
ATOM 1635 O O . PHE A 1 215 ? -9.010 11.719 23.906 1.00 97.38 215 PHE A O 1
ATOM 1642 N N . PHE A 1 216 ? -10.989 12.752 23.589 1.00 95.94 216 PHE A N 1
ATOM 1643 C CA . PHE A 1 216 ? -10.839 13.816 24.585 1.00 95.94 216 PHE A CA 1
ATOM 1644 C C . PHE A 1 216 ? -11.990 13.778 25.599 1.00 95.94 216 PHE A C 1
ATOM 1646 O O . PHE A 1 216 ? -11.748 14.194 26.754 1.00 95.94 216 PHE A O 1
#

pLDDT: mean 98.44, std 0.88, range [91.06, 98.94]

Secondary structure (DSSP, 8-state):
---B--EEEE--SSHHHHHHTT--HHHHHHHHHHHHHHB--SSS--EEEEE-TTHHHHTT-STT--HHHHHHHHHHHHHHH--SEEEEEETSS-TTTS-BHHHHHHHHHHHHHHHHHTTS-EEEEE-EETTSB--HHHHHHHHHHHHHTT-S----BGGGEETTTTEE--BHHHHHHHHHHHT----HHHHHHHHHTTSEETTEE-TTTT-GGGG-

InterPro domains:
  IPR010628 Ethanolamine ammonia-lyase heavy chain [PF06751] (1-207)
  IPR010628 Ethanolamine ammonia-lyase heavy chain [PTHR39329] (1-216)
  IPR013785 Aldolase-type TIM barrel [G3DSA:3.20.20.70] (1-216)

Organism: NCBI:txid913086

Sequence (216 aa):
GAPGGLIFQSICGSEKGLKEFGVELAMLDEARAVGAEFNRIAGENCLYFETGQGSALSAGANFGADQVTMEARNYGLARHYDPFLVNTVVGFIGPEYLYNDRQIIRAGLEDHFMGKLSGISMGCDCCYTNHADADQNLNENLMILLATAGCNYIMGMPLGDDIMLNYQTTAFHDTATVRQLLNLRPSPEFERWLETMGIMANGRLTKRAGDPSLFF

Radius of gyration: 17.97 Å; chains: 1; bounding box: 47×33×46 Å

Foldseek 3Di:
DPAAAAAEDEDWLAPLLCVVRVHDVVVLVVSLVCCVVHYPDPDNARYEYEFEFCSCVVSVRCVPPHRLVGLLSRLLSVLVSQHPYYEYAQALPACVGQAELVRSLVRRVSNQVSNVVSVHLYAYFQWHAPHHHYDVVSQLVNVLVCVVVVHNDYDADDCQDDPPSRIGTHHPVSVQVSCVVVVHADDPVVRVVCVVLQQDDSSHGDPCHPDPVSVD